Protein AF-A0A938R7E1-F1 (afdb_monomer_lite)

pLDDT: mean 83.85, std 13.95, range [33.28, 98.81]

Structure (mmCIF, N/CA/C/O backbone):
data_AF-A0A938R7E1-F1
#
_entry.id   AF-A0A938R7E1-F1
#
loop_
_atom_site.group_PDB
_atom_site.id
_atom_site.type_symbol
_atom_site.label_atom_id
_atom_site.label_alt_id
_atom_site.label_comp_id
_atom_site.label_asym_id
_atom_site.label_entity_id
_atom_site.label_seq_id
_atom_site.pdbx_PDB_ins_code
_atom_site.Cartn_x
_atom_site.Cartn_y
_atom_site.Cartn_z
_atom_site.occupancy
_atom_site.B_iso_or_equiv
_atom_site.auth_seq_id
_atom_site.auth_comp_id
_atom_site.auth_asym_id
_atom_site.auth_atom_id
_atom_site.pdbx_PDB_model_num
ATOM 1 N N . MET A 1 1 ? -32.729 14.318 37.204 1.00 47.94 1 MET A N 1
ATOM 2 C CA . MET A 1 1 ? -31.331 14.763 37.000 1.00 47.94 1 MET A CA 1
ATOM 3 C C . MET A 1 1 ? -31.092 14.848 35.505 1.00 47.94 1 MET A C 1
ATOM 5 O O . MET A 1 1 ? -31.537 13.947 34.807 1.00 47.94 1 MET A O 1
ATOM 9 N N . GLY A 1 2 ? -30.489 15.931 35.007 1.00 61.66 2 GLY A N 1
ATOM 10 C CA . GLY A 1 2 ? -30.106 16.019 33.591 1.00 61.66 2 GLY A CA 1
ATOM 11 C C . GLY A 1 2 ? -28.999 15.013 33.263 1.00 61.66 2 GLY A C 1
ATOM 12 O O . GLY A 1 2 ? -28.201 14.695 34.147 1.00 61.66 2 GLY A O 1
ATOM 13 N N . LYS A 1 3 ? -28.967 14.502 32.024 1.00 69.69 3 LYS A N 1
ATOM 14 C CA . LYS A 1 3 ? -27.824 13.721 31.522 1.00 69.69 3 LYS A CA 1
ATOM 15 C C . LYS A 1 3 ? -26.573 14.620 31.567 1.00 69.69 3 LYS A C 1
ATOM 17 O O . LYS A 1 3 ? -26.616 15.735 31.054 1.00 69.69 3 LYS A O 1
ATOM 22 N N . ARG A 1 4 ? -25.501 14.161 32.218 1.00 83.06 4 ARG A N 1
ATOM 23 C CA . ARG A 1 4 ? -24.153 14.764 32.216 1.00 83.06 4 ARG A CA 1
ATOM 24 C C . ARG A 1 4 ? -23.383 14.398 30.948 1.00 83.06 4 ARG A C 1
ATOM 26 O O . ARG A 1 4 ? -22.551 15.177 30.507 1.00 83.06 4 ARG A O 1
ATOM 33 N N . ILE A 1 5 ? -23.670 13.230 30.378 1.00 87.38 5 ILE A N 1
ATOM 34 C CA . ILE A 1 5 ? -23.062 12.728 29.149 1.00 87.38 5 ILE A CA 1
ATOM 35 C C . ILE A 1 5 ? -23.928 13.089 27.939 1.00 87.38 5 ILE A C 1
ATOM 37 O O . ILE A 1 5 ? -25.079 12.658 27.832 1.00 87.38 5 ILE A O 1
ATOM 41 N N . ASP A 1 6 ? -23.350 13.858 27.016 1.00 86.12 6 ASP A N 1
ATOM 42 C CA . ASP A 1 6 ? -23.973 14.252 25.750 1.00 86.12 6 ASP A CA 1
ATOM 43 C C . ASP A 1 6 ? -23.407 13.459 24.557 1.00 86.12 6 ASP A C 1
ATOM 45 O O . ASP A 1 6 ? -22.301 12.915 24.597 1.00 86.12 6 ASP A O 1
ATOM 49 N N . ARG A 1 7 ? -24.180 13.365 23.467 1.00 88.06 7 ARG A N 1
ATOM 50 C CA . ARG A 1 7 ? -23.785 12.637 22.245 1.00 88.06 7 ARG A CA 1
ATOM 51 C C . ARG A 1 7 ? -22.614 13.297 21.516 1.00 88.06 7 ARG A C 1
ATOM 53 O O . ARG A 1 7 ? -21.859 12.599 20.836 1.00 88.06 7 ARG A O 1
ATOM 60 N N . ASN A 1 8 ? -22.496 14.616 21.653 1.00 86.88 8 ASN A N 1
ATOM 61 C CA . ASN A 1 8 ? -21.530 15.457 20.955 1.00 86.88 8 ASN A CA 1
ATOM 62 C C . ASN A 1 8 ? -20.247 15.685 21.753 1.00 86.88 8 ASN A C 1
ATOM 64 O O . ASN A 1 8 ? -19.260 16.118 21.164 1.00 86.88 8 ASN A O 1
ATOM 68 N N . MET A 1 9 ? -20.242 15.369 23.054 1.00 87.44 9 MET A N 1
ATOM 69 C CA . MET A 1 9 ? -19.006 15.362 23.833 1.00 87.44 9 MET A CA 1
ATOM 70 C C . MET A 1 9 ? -18.009 14.404 23.194 1.00 87.44 9 MET A C 1
ATOM 72 O O . MET A 1 9 ? -18.351 13.287 22.789 1.00 87.44 9 MET A O 1
ATOM 76 N N . THR A 1 10 ? -16.767 14.847 23.100 1.00 83.38 10 THR A N 1
ATOM 77 C CA . THR A 1 10 ? -15.676 14.020 22.610 1.00 83.38 10 THR A CA 1
ATOM 78 C C . THR A 1 10 ? -15.255 13.011 23.667 1.00 83.38 10 THR A C 1
ATOM 80 O O . THR A 1 10 ? -15.390 13.237 24.871 1.00 83.38 10 THR A O 1
ATOM 83 N N . VAL A 1 11 ? -14.683 11.892 23.222 1.00 78.50 11 VAL A N 1
ATOM 84 C CA . VAL A 1 11 ? -14.112 10.894 24.140 1.00 78.50 11 VAL A CA 1
ATOM 85 C C . VAL A 1 11 ? -13.076 11.534 25.066 1.00 78.50 11 VAL A C 1
ATOM 87 O O . VAL A 1 11 ? -13.022 11.217 26.251 1.00 78.50 11 VAL A O 1
ATOM 90 N N . LYS A 1 12 ? -12.278 12.468 24.537 1.00 75.81 12 LYS A N 1
ATOM 91 C CA . LYS A 1 12 ? -11.317 13.230 25.333 1.00 75.81 12 LYS A CA 1
ATOM 92 C C . LYS A 1 12 ? -11.983 14.063 26.424 1.00 75.81 12 LYS A C 1
ATOM 94 O O . LYS A 1 12 ? -11.579 13.947 27.570 1.00 75.81 12 LYS A O 1
ATOM 99 N N . GLU A 1 13 ? -12.989 14.866 26.085 1.00 82.44 13 GLU A N 1
ATOM 100 C CA . GLU A 1 13 ? -13.684 15.716 27.063 1.00 82.44 13 GLU A CA 1
ATOM 101 C C . GLU A 1 13 ? -14.291 14.888 28.195 1.00 82.44 13 GLU A C 1
ATOM 103 O O . GLU A 1 13 ? -14.164 15.259 29.358 1.00 82.44 13 GLU A O 1
ATOM 108 N N . VAL A 1 14 ? -14.881 13.734 27.875 1.00 86.12 14 VAL A N 1
ATOM 109 C CA . VAL A 1 14 ? -15.448 12.834 28.888 1.00 86.12 14 VAL A CA 1
ATOM 110 C C . VAL A 1 14 ? -14.368 12.239 29.787 1.00 86.12 14 VAL A C 1
ATOM 112 O O . VAL A 1 14 ? -14.551 12.211 30.998 1.00 86.12 14 VAL A O 1
ATOM 115 N N . LEU A 1 15 ? -13.239 11.794 29.230 1.00 80.12 15 LEU A N 1
ATOM 116 C CA . LEU A 1 15 ? -12.133 11.236 30.016 1.00 80.12 15 LEU A CA 1
ATOM 117 C C . LEU A 1 15 ? -11.410 12.295 30.861 1.00 80.12 15 LEU A C 1
ATOM 119 O O . LEU A 1 15 ? -10.998 11.996 31.979 1.00 80.12 15 LEU A O 1
ATOM 123 N N . ASP A 1 16 ? -11.268 13.516 30.342 1.00 78.75 16 ASP A N 1
ATOM 124 C CA . ASP A 1 16 ? -10.644 14.639 31.048 1.00 78.75 16 ASP A CA 1
ATOM 125 C C . ASP A 1 16 ? -11.547 15.135 32.193 1.00 78.75 16 ASP A C 1
ATOM 127 O O . ASP A 1 16 ? -11.058 15.463 33.274 1.00 78.75 16 ASP A O 1
ATOM 131 N N . GLN A 1 17 ? -12.867 15.171 31.976 1.00 85.31 17 GLN A N 1
ATOM 132 C CA . GLN A 1 17 ? -13.843 15.639 32.963 1.00 85.31 17 GLN A CA 1
ATOM 133 C C . GLN A 1 17 ? -14.237 14.562 33.985 1.00 85.31 17 GLN A C 1
ATOM 135 O O . GLN A 1 17 ? -14.501 14.889 35.143 1.00 85.31 17 GLN A O 1
ATOM 140 N N . TYR A 1 18 ? -14.266 13.294 33.567 1.00 85.88 18 TYR A N 1
ATOM 141 C CA . TYR A 1 18 ? -14.692 12.145 34.369 1.00 85.88 18 TYR A CA 1
ATOM 142 C C . TYR A 1 18 ? -13.719 10.962 34.209 1.00 85.88 18 TYR A C 1
ATOM 144 O O . TYR A 1 18 ? -14.046 9.975 33.538 1.00 85.88 18 TYR A O 1
ATOM 152 N N . PRO A 1 19 ? -12.515 11.009 34.808 1.00 80.38 19 PRO A N 1
ATOM 153 C CA . PRO A 1 19 ? -11.492 9.977 34.617 1.00 80.38 19 PRO A CA 1
ATOM 154 C C . PRO A 1 19 ? -11.943 8.561 35.014 1.00 80.38 19 PRO A C 1
ATOM 156 O O . PRO A 1 19 ? -11.488 7.573 34.439 1.00 80.38 19 PRO A O 1
ATOM 159 N N . GLU A 1 20 ? -12.885 8.438 35.951 1.00 80.94 20 GLU A N 1
ATOM 160 C CA . GLU A 1 20 ? -13.499 7.175 36.373 1.00 80.94 20 GLU A CA 1
ATOM 161 C C . GLU A 1 20 ? -14.257 6.447 35.252 1.00 80.94 20 GLU A C 1
ATOM 163 O O . GLU A 1 20 ? -14.471 5.235 35.333 1.00 80.94 20 GLU A O 1
ATOM 168 N N . THR A 1 21 ? -14.639 7.153 34.185 1.00 85.12 21 THR A N 1
ATOM 169 C CA . THR A 1 21 ? -15.304 6.564 33.016 1.00 85.12 21 THR A CA 1
ATOM 170 C C . THR A 1 21 ? -14.373 5.705 32.169 1.00 85.12 21 THR A C 1
ATOM 172 O O . THR A 1 21 ? -14.838 4.877 31.385 1.00 85.12 21 THR A O 1
ATOM 175 N N . ALA A 1 22 ? -13.058 5.831 32.349 1.00 78.25 22 ALA A N 1
ATOM 176 C CA . ALA A 1 22 ? -12.071 5.119 31.553 1.00 78.25 22 ALA A CA 1
ATOM 177 C C . ALA A 1 22 ? -12.206 3.581 31.652 1.00 78.25 22 ALA A C 1
ATOM 179 O O . ALA A 1 22 ? -11.941 2.883 30.673 1.00 78.25 22 ALA A O 1
ATOM 180 N N . LYS A 1 23 ? -12.741 3.051 32.765 1.00 77.12 23 LYS A N 1
ATOM 181 C CA . LYS A 1 23 ? -13.098 1.624 32.923 1.00 77.12 23 LYS A CA 1
ATOM 182 C C . LYS A 1 23 ? -14.189 1.163 31.948 1.00 77.12 23 LYS A C 1
ATOM 184 O O . LYS A 1 23 ? -14.164 0.033 31.467 1.00 77.12 23 LYS A O 1
ATOM 189 N N . VAL A 1 24 ? -15.136 2.046 31.626 1.00 84.56 24 VAL A N 1
ATOM 190 C CA . VAL A 1 24 ? -16.209 1.778 30.659 1.00 84.56 24 VAL A CA 1
ATOM 191 C C . VAL A 1 24 ? -15.615 1.760 29.256 1.00 84.56 24 VAL A C 1
ATOM 193 O O . VAL A 1 24 ? -15.829 0.809 28.514 1.00 84.56 24 VAL A O 1
ATOM 196 N N . PHE A 1 25 ? -14.766 2.733 28.912 1.00 79.31 25 PHE A N 1
ATOM 197 C CA . PHE A 1 25 ? -14.024 2.689 27.648 1.00 79.31 25 PHE A CA 1
ATOM 198 C C . PHE A 1 25 ? -13.174 1.414 27.529 1.00 79.31 25 PHE A C 1
ATOM 200 O O . PHE A 1 25 ? -13.148 0.798 26.468 1.00 79.31 25 PHE A O 1
ATOM 207 N N . GLN A 1 26 ? -12.541 0.955 28.611 1.00 73.69 26 GLN A N 1
ATOM 208 C CA . GLN A 1 26 ? -11.797 -0.306 28.621 1.00 73.69 26 GLN A CA 1
ATOM 209 C C . GLN A 1 26 ? -12.690 -1.519 28.356 1.00 73.69 26 GLN A C 1
ATOM 211 O O . GLN A 1 26 ? -12.332 -2.367 27.544 1.00 73.69 26 GLN A O 1
ATOM 216 N N . LYS A 1 27 ? -13.859 -1.588 29.007 1.00 77.38 27 LYS A N 1
ATOM 217 C CA . LYS A 1 27 ? -14.829 -2.682 28.850 1.00 77.38 27 LYS A CA 1
ATOM 218 C C . LYS A 1 27 ? -15.226 -2.898 27.389 1.00 77.38 27 LYS A C 1
ATOM 220 O O . LYS A 1 27 ? -15.380 -4.037 26.964 1.00 77.38 27 LYS A O 1
ATOM 225 N N . TYR A 1 28 ? -15.371 -1.816 26.630 1.00 71.94 28 TYR A N 1
ATOM 226 C CA . TYR A 1 28 ? -15.716 -1.872 25.209 1.00 71.94 28 TYR A CA 1
ATOM 227 C C . TYR A 1 28 ? -14.484 -1.942 24.281 1.00 71.94 28 TYR A C 1
ATOM 229 O O . TYR A 1 28 ? -14.632 -1.828 23.069 1.00 71.94 28 TYR A O 1
ATOM 237 N N . ASN A 1 29 ? -13.266 -2.118 24.818 1.00 63.28 29 ASN A N 1
ATOM 238 C CA . ASN A 1 29 ? -11.995 -2.035 24.077 1.00 63.28 29 ASN A CA 1
ATOM 239 C C . ASN A 1 29 ? -11.823 -0.713 23.301 1.00 63.28 29 ASN A C 1
ATOM 241 O O . ASN A 1 29 ? -11.171 -0.645 22.261 1.00 63.28 29 ASN A O 1
ATOM 245 N N . LEU A 1 30 ? -12.411 0.353 23.838 1.00 66.94 30 LEU A N 1
ATOM 246 C CA . LEU A 1 30 ? -12.485 1.691 23.266 1.00 66.94 30 LEU A CA 1
ATOM 247 C C . LEU A 1 30 ? -11.450 2.664 23.847 1.00 66.9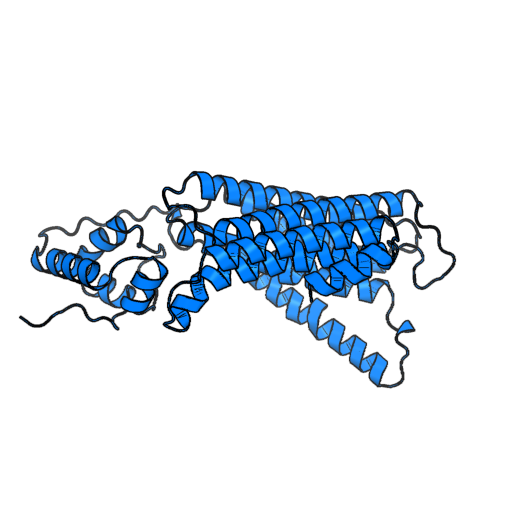4 30 LEU A C 1
ATOM 249 O O . LEU A 1 30 ? -11.436 3.843 23.494 1.00 66.94 30 LEU A O 1
ATOM 253 N N . LEU A 1 31 ? -10.567 2.212 24.738 1.00 59.38 31 LEU A N 1
ATOM 254 C CA . LEU A 1 31 ? -9.431 3.029 25.156 1.00 59.38 31 LEU A CA 1
ATOM 255 C C . LEU A 1 31 ? -8.453 3.154 23.983 1.00 59.38 31 LEU A C 1
ATOM 257 O O . LEU A 1 31 ? -7.584 2.308 23.773 1.00 59.38 31 LEU A O 1
ATOM 261 N N . ILE A 1 32 ? -8.590 4.235 23.210 1.00 52.06 32 ILE A N 1
ATOM 262 C CA . ILE A 1 32 ? -7.542 4.636 22.278 1.00 52.06 32 ILE A CA 1
ATOM 263 C C . ILE A 1 32 ? -6.377 5.099 23.114 1.00 52.06 32 ILE A C 1
ATOM 265 O O . ILE A 1 32 ? -6.456 6.075 23.860 1.00 52.06 32 ILE A O 1
ATOM 269 N N . VAL A 1 33 ? -5.273 4.396 22.949 1.00 42.31 33 VAL A N 1
ATOM 270 C CA . VAL A 1 33 ? -4.112 4.719 23.727 1.00 42.31 33 VAL A CA 1
ATOM 271 C C . VAL A 1 33 ? -3.236 5.756 23.046 1.00 42.31 33 VAL A C 1
ATOM 273 O O . VAL A 1 33 ? -2.801 5.642 21.898 1.00 42.31 33 VAL A O 1
ATOM 276 N N . GLY A 1 34 ? -2.985 6.788 23.832 1.00 38.62 34 GLY A N 1
ATOM 277 C CA . GLY A 1 34 ? -2.094 7.909 23.639 1.00 38.62 34 GLY A CA 1
ATOM 278 C C . GLY A 1 34 ? -2.122 8.660 24.964 1.00 38.62 34 GLY A C 1
ATOM 279 O O . GLY A 1 34 ? -3.165 8.702 25.612 1.00 38.62 34 GLY A O 1
ATOM 280 N N . LYS A 1 35 ? -0.977 9.175 25.423 1.00 33.28 35 LYS A N 1
ATOM 281 C CA . LYS A 1 35 ? -0.894 9.965 26.661 1.00 33.28 35 LYS A CA 1
ATOM 282 C C . LYS A 1 35 ? -2.076 10.942 26.731 1.00 33.28 35 LYS A C 1
ATOM 284 O O . LYS A 1 35 ? -2.175 11.824 25.882 1.00 33.28 35 LYS A O 1
ATOM 289 N N . SER A 1 36 ? -2.950 10.751 27.721 1.00 35.53 36 SER A N 1
ATOM 290 C CA . SER A 1 36 ? -3.920 11.750 28.190 1.00 35.53 36 SER A CA 1
ATOM 291 C C . SER A 1 36 ? -4.848 12.375 27.133 1.00 35.53 36 SER A C 1
ATOM 293 O O . SER A 1 36 ? -5.241 13.524 27.281 1.00 35.53 36 SER A O 1
ATOM 295 N N . CYS A 1 37 ? -5.179 11.683 26.040 1.00 44.97 37 CYS A N 1
ATOM 296 C CA . CYS A 1 37 ? -6.100 12.212 25.030 1.00 44.97 37 CYS A CA 1
ATOM 297 C C . CYS A 1 37 ? -6.905 11.065 24.418 1.00 44.97 37 CYS A C 1
ATOM 299 O O . CYS A 1 37 ? -6.397 10.351 23.552 1.00 44.97 37 CYS A O 1
ATOM 301 N N . GLY A 1 38 ? -8.170 10.918 24.814 1.00 50.66 38 GLY A N 1
ATOM 302 C CA . GLY A 1 38 ? -9.141 10.241 23.953 1.00 50.66 38 GLY A CA 1
ATOM 303 C C . GLY A 1 38 ? -9.178 10.888 22.555 1.00 50.66 38 GLY A C 1
ATOM 304 O O . GLY A 1 38 ? -8.670 12.002 22.378 1.00 50.66 38 GLY A O 1
ATOM 305 N N . PRO A 1 39 ? -9.741 10.231 21.529 1.00 61.81 39 PRO A N 1
ATOM 306 C CA . PRO A 1 39 ? -9.961 10.889 20.247 1.00 61.81 39 PRO A CA 1
ATOM 307 C C . PRO A 1 39 ? -10.818 12.151 20.439 1.00 61.81 39 PRO A C 1
ATOM 309 O O . PRO A 1 39 ? -11.731 12.182 21.265 1.00 61.81 39 PRO A O 1
ATOM 312 N N . HIS A 1 40 ? -10.555 13.183 19.635 1.00 63.81 40 HIS A N 1
ATOM 313 C CA . HIS A 1 40 ? -11.395 14.389 19.531 1.00 63.81 40 HIS A CA 1
ATOM 314 C C . HIS A 1 40 ? -12.705 14.124 18.760 1.00 63.81 40 HIS A C 1
ATOM 316 O O . HIS A 1 40 ? -13.301 15.026 18.181 1.00 63.81 40 HIS A O 1
ATOM 322 N N . GLU A 1 41 ? -13.132 12.866 18.709 1.00 70.69 41 GLU A N 1
ATOM 323 C CA . GLU A 1 41 ? -14.317 12.420 17.991 1.00 70.69 41 GLU A CA 1
ATOM 324 C C . GLU A 1 41 ? -15.527 12.447 18.934 1.00 70.69 41 GLU A C 1
ATOM 326 O O . GLU A 1 41 ? -15.397 11.994 20.079 1.00 70.69 41 GLU A O 1
ATOM 331 N N . PRO A 1 42 ? -16.699 12.931 18.477 1.00 84.12 42 PRO A N 1
ATOM 332 C CA . PRO A 1 42 ? -17.940 12.857 19.243 1.00 84.12 42 PRO A CA 1
ATOM 333 C C . PRO A 1 42 ? -18.274 11.420 19.654 1.00 84.12 42 PRO A C 1
ATOM 335 O O . PRO A 1 42 ? -18.145 10.491 18.852 1.00 84.12 42 PRO A O 1
ATOM 338 N N . MET A 1 43 ? -18.776 11.225 20.874 1.00 84.75 43 MET A N 1
ATOM 339 C CA . MET A 1 43 ? -19.102 9.897 21.399 1.00 84.75 43 MET A CA 1
ATOM 340 C C . MET A 1 43 ? -20.069 9.104 20.510 1.00 84.75 43 MET A C 1
ATOM 342 O O . MET A 1 43 ? -19.919 7.889 20.372 1.00 84.75 43 MET A O 1
ATOM 346 N N . ALA A 1 44 ? -21.066 9.756 19.905 1.00 81.38 44 ALA A N 1
ATOM 347 C CA . ALA A 1 44 ? -22.000 9.076 19.006 1.00 81.38 44 ALA A CA 1
ATOM 348 C C . ALA A 1 44 ? -21.319 8.542 17.739 1.00 81.38 44 ALA A C 1
ATOM 350 O O . ALA A 1 44 ? -21.604 7.424 17.312 1.00 81.38 44 ALA A O 1
ATOM 351 N N . PHE A 1 45 ? -20.387 9.307 17.167 1.00 75.62 45 PHE A N 1
ATOM 352 C CA . PHE A 1 45 ? -19.590 8.850 16.030 1.00 75.62 45 PHE A CA 1
ATOM 353 C C . PHE A 1 45 ? -18.711 7.665 16.433 1.00 75.62 45 PHE A C 1
ATOM 355 O O . PHE A 1 45 ? -18.695 6.631 15.765 1.00 75.62 45 PHE A O 1
ATOM 362 N N . PHE A 1 46 ? -18.032 7.809 17.567 1.00 76.50 46 PHE A N 1
ATOM 363 C CA . PHE A 1 46 ? -17.094 6.830 18.083 1.00 76.50 46 PHE A CA 1
ATOM 364 C C . PHE A 1 46 ? -17.773 5.483 18.389 1.00 76.50 46 PHE A C 1
ATOM 366 O O . PHE A 1 46 ? -17.388 4.446 17.853 1.00 76.50 46 PHE A O 1
ATOM 373 N N . THR A 1 47 ? -18.865 5.489 19.155 1.00 81.19 47 THR A N 1
ATOM 374 C CA . THR A 1 47 ? -19.651 4.274 19.446 1.00 81.19 47 THR A CA 1
ATOM 375 C C . THR A 1 47 ? -20.180 3.607 18.172 1.00 81.19 47 THR A C 1
ATOM 377 O O . THR A 1 47 ? -19.995 2.401 17.995 1.00 81.19 47 THR A O 1
ATOM 380 N N . LYS A 1 48 ? -20.713 4.380 17.212 1.00 77.56 48 LYS A N 1
ATOM 381 C CA . LYS A 1 48 ? -21.180 3.854 15.918 1.00 77.56 48 LYS A CA 1
ATOM 382 C C . LYS A 1 48 ? -20.055 3.210 15.100 1.00 77.56 48 LYS A C 1
ATOM 384 O O . LYS A 1 48 ? -20.246 2.130 14.541 1.00 77.56 48 LYS A O 1
ATOM 389 N N . ALA A 1 49 ? -18.879 3.838 15.019 1.00 70.12 49 ALA A N 1
ATOM 390 C CA . ALA A 1 49 ? -17.722 3.299 14.295 1.00 70.12 49 ALA A CA 1
ATOM 391 C C . ALA A 1 49 ? -17.267 1.938 14.856 1.00 70.12 49 ALA A C 1
ATOM 393 O O . ALA A 1 49 ? -16.878 1.032 14.103 1.00 70.12 49 ALA A O 1
ATOM 394 N N . HIS A 1 50 ? -17.398 1.768 16.169 1.00 74.25 50 HIS A N 1
ATOM 395 C CA . HIS A 1 50 ? -17.050 0.548 16.886 1.00 74.25 50 HIS A CA 1
ATOM 396 C C . HIS A 1 50 ? -18.210 -0.451 17.046 1.00 74.25 50 HIS A C 1
ATOM 398 O O . HIS A 1 50 ? -18.001 -1.527 17.591 1.00 74.25 50 HIS A O 1
ATOM 404 N N . GLY A 1 51 ? -19.403 -0.161 16.511 1.00 74.19 51 GLY A N 1
ATOM 405 C CA . GLY A 1 51 ? -20.558 -1.065 16.599 1.00 74.19 51 GLY A CA 1
ATOM 406 C C . GLY A 1 51 ? -21.132 -1.198 18.013 1.00 74.19 51 GLY A C 1
ATOM 407 O O . GLY A 1 51 ? -21.709 -2.228 18.344 1.00 74.19 51 GLY A O 1
ATOM 408 N N . VAL A 1 52 ? -20.952 -0.171 18.842 1.00 81.50 52 VAL A N 1
ATOM 409 C CA . VAL A 1 52 ? -21.460 -0.093 20.213 1.00 81.50 52 VAL A CA 1
ATOM 410 C C . VAL A 1 52 ? -22.737 0.746 20.232 1.00 81.50 52 VAL A C 1
ATOM 412 O O . VAL A 1 52 ? -22.776 1.833 19.655 1.00 81.50 52 VAL A O 1
ATOM 415 N N . GLU A 1 53 ? -23.779 0.264 20.914 1.00 86.75 53 GLU A N 1
ATOM 416 C CA . GLU A 1 53 ? -25.028 1.012 21.091 1.00 86.75 53 GLU A CA 1
ATOM 417 C C . GLU A 1 53 ? -24.827 2.209 22.028 1.00 86.75 53 GLU A C 1
ATOM 419 O O . GLU A 1 53 ? -24.504 2.059 23.210 1.00 86.75 53 GLU A O 1
ATOM 424 N N . TYR A 1 54 ? -25.031 3.416 21.492 1.00 87.31 54 TYR A N 1
ATOM 425 C CA . TYR A 1 54 ? -24.713 4.665 22.185 1.00 87.31 54 TYR A CA 1
ATOM 426 C C . TYR A 1 54 ? -25.478 4.824 23.506 1.00 87.31 54 TYR A C 1
ATOM 428 O O . TYR A 1 54 ? -24.888 5.229 24.503 1.00 87.31 54 TYR A O 1
ATOM 436 N N . GLU A 1 55 ? -26.781 4.527 23.532 1.00 89.19 55 GLU A N 1
ATOM 437 C CA . GLU A 1 55 ? -27.597 4.765 24.733 1.00 89.19 55 GLU A CA 1
ATOM 438 C C . GLU A 1 55 ? -27.191 3.848 25.889 1.00 89.19 55 GLU A C 1
ATOM 440 O O . GLU A 1 55 ? -27.104 4.303 27.029 1.00 89.19 55 GLU A O 1
ATOM 445 N N . GLN A 1 56 ? -26.871 2.585 25.597 1.00 89.38 56 GLN A N 1
ATOM 446 C CA . GLN A 1 56 ? -26.336 1.661 26.595 1.00 89.38 56 GLN A CA 1
ATOM 447 C C . GLN A 1 56 ? -24.976 2.150 27.107 1.00 89.38 56 GLN A C 1
ATOM 449 O O . GLN A 1 56 ? -24.744 2.208 28.314 1.00 89.38 56 GLN A O 1
ATOM 454 N N . PHE A 1 57 ? -24.094 2.558 26.195 1.00 89.31 57 PHE A N 1
ATOM 455 C CA . PHE A 1 57 ? -22.775 3.074 26.542 1.00 89.31 57 PHE A CA 1
ATOM 456 C C . PHE A 1 57 ? -22.855 4.327 27.431 1.00 89.31 57 PHE A C 1
ATOM 458 O O . PHE A 1 57 ? -22.198 4.399 28.467 1.00 89.31 57 PHE A O 1
ATOM 465 N N . ALA A 1 58 ? -23.714 5.288 27.079 1.00 91.00 58 ALA A N 1
ATOM 466 C CA . ALA A 1 58 ? -23.921 6.512 27.848 1.00 91.00 58 ALA A CA 1
ATOM 467 C C . ALA A 1 58 ? -24.476 6.237 29.257 1.00 91.00 58 ALA A C 1
ATOM 469 O O . ALA A 1 58 ? -24.063 6.891 30.213 1.00 91.00 58 ALA A O 1
ATOM 470 N N . GLN A 1 59 ? -25.367 5.252 29.412 1.00 90.69 59 GLN A N 1
ATOM 471 C CA . GLN A 1 59 ? -25.874 4.844 30.727 1.00 90.69 59 GLN A CA 1
ATOM 472 C C . GLN A 1 59 ? -24.774 4.260 31.619 1.00 90.69 59 GLN A C 1
ATOM 474 O O . GLN A 1 59 ? -24.717 4.574 32.807 1.00 90.69 59 GLN A O 1
ATOM 479 N N . GLU A 1 60 ? -23.878 3.447 31.059 1.00 90.69 60 GLU A N 1
ATOM 480 C CA . GLU A 1 60 ? -22.749 2.894 31.812 1.00 90.69 60 GLU A CA 1
ATOM 481 C C . GLU A 1 60 ? -21.745 3.975 32.235 1.00 90.69 60 GLU A C 1
ATOM 483 O O . GLU A 1 60 ? -21.229 3.930 33.353 1.00 90.69 60 GLU A O 1
ATOM 488 N N . LEU A 1 61 ? -21.508 4.981 31.384 1.00 90.06 61 LEU A N 1
ATOM 489 C CA . LEU A 1 61 ? -20.702 6.152 31.741 1.00 90.06 61 LEU A CA 1
ATOM 490 C C . LEU A 1 61 ? -21.336 6.936 32.898 1.00 90.06 61 LEU A C 1
ATOM 492 O O . LEU A 1 61 ? -20.662 7.255 33.873 1.00 90.06 61 LEU A O 1
ATOM 496 N N . GLU A 1 62 ? -22.641 7.200 32.836 1.00 91.56 62 GLU A N 1
ATOM 497 C CA . GLU A 1 62 ? -23.372 7.885 33.910 1.00 91.56 62 GLU A CA 1
ATOM 498 C C . GLU A 1 62 ? -23.358 7.109 35.228 1.00 91.56 62 GLU A C 1
ATOM 500 O O . GLU A 1 62 ? -23.256 7.711 36.303 1.00 91.56 62 GLU A O 1
ATOM 505 N N . ALA A 1 63 ? -23.445 5.779 35.162 1.00 89.69 63 ALA A N 1
ATOM 506 C CA . ALA A 1 63 ? -23.321 4.917 36.329 1.00 89.69 63 ALA A CA 1
ATOM 507 C C . ALA A 1 63 ? -21.924 5.047 36.951 1.00 89.69 63 ALA A C 1
ATOM 509 O O . ALA A 1 63 ? -21.819 5.304 38.150 1.00 89.69 63 ALA A O 1
ATOM 510 N N . ALA A 1 64 ? -20.866 4.994 36.134 1.00 87.44 64 ALA A N 1
ATOM 511 C CA . ALA A 1 64 ? -19.490 5.175 36.593 1.00 87.44 64 ALA A CA 1
ATOM 512 C C . ALA A 1 64 ? -19.266 6.535 37.282 1.00 87.44 64 ALA A C 1
ATOM 514 O O . ALA A 1 64 ? -18.647 6.578 38.343 1.00 87.44 64 ALA A O 1
ATOM 515 N N . ILE A 1 65 ? -19.826 7.621 36.734 1.00 89.31 65 ILE A N 1
ATOM 516 C CA . ILE A 1 65 ? -19.754 8.967 37.335 1.00 89.31 65 ILE A CA 1
ATOM 517 C C . ILE A 1 65 ? -20.545 9.029 38.652 1.00 89.31 65 ILE A C 1
ATOM 519 O O . ILE A 1 65 ? -20.171 9.717 39.604 1.00 89.31 65 ILE A O 1
ATOM 523 N N . SER A 1 66 ? -21.680 8.330 38.726 1.00 88.12 66 SER A N 1
ATOM 524 C CA . SER A 1 66 ? -22.546 8.329 39.913 1.00 88.12 66 SER A CA 1
ATOM 525 C C . SER A 1 66 ? -21.958 7.543 41.080 1.00 88.12 66 SER A C 1
ATOM 527 O O . SER A 1 66 ? -22.173 7.929 42.227 1.00 88.12 66 SER A O 1
ATOM 529 N N . GLU A 1 67 ? -21.198 6.484 40.796 1.00 84.06 67 GLU A N 1
ATOM 530 C CA . GLU A 1 67 ? -20.528 5.659 41.806 1.00 84.06 67 GLU A CA 1
ATOM 531 C C . GLU A 1 67 ? -19.476 6.430 42.617 1.00 84.06 67 GLU A C 1
ATOM 533 O O . GLU A 1 67 ? -19.159 5.998 43.724 1.00 84.06 67 GLU A O 1
ATOM 538 N N . LYS A 1 68 ? -18.959 7.564 42.104 1.00 71.06 68 LYS A N 1
ATOM 539 C CA . LYS A 1 68 ? -17.947 8.423 42.758 1.00 71.06 68 LYS A CA 1
ATOM 540 C C . LYS A 1 68 ? -16.879 7.607 43.507 1.00 71.06 68 LYS A C 1
ATOM 542 O O . LYS A 1 68 ? -16.775 7.712 44.734 1.00 71.06 68 LYS A O 1
ATOM 547 N N . PRO A 1 69 ? -16.099 6.765 42.807 1.00 69.25 69 PRO A N 1
ATOM 548 C CA . PRO A 1 69 ? -15.136 5.898 43.468 1.00 69.25 69 PRO A CA 1
ATOM 549 C C . PRO A 1 69 ? -14.148 6.735 44.293 1.00 69.25 69 PRO A C 1
ATOM 551 O O . PRO A 1 69 ? -13.490 7.632 43.773 1.00 69.25 69 PRO A O 1
ATOM 554 N N . GLY A 1 70 ? -14.034 6.437 45.594 1.00 62.62 70 GLY A N 1
ATOM 555 C CA . GLY A 1 70 ? -13.163 7.175 46.525 1.00 62.62 70 GLY A CA 1
ATOM 556 C C . GLY A 1 70 ? -11.668 7.087 46.190 1.00 62.62 70 GLY A C 1
ATOM 557 O O . GLY A 1 70 ? -10.867 7.863 46.707 1.00 62.62 70 GLY A O 1
ATOM 558 N N . LYS A 1 71 ? -11.292 6.162 45.301 1.00 66.75 71 LYS A N 1
ATOM 559 C CA . LYS A 1 71 ? -9.972 6.061 44.690 1.00 66.75 71 LYS A CA 1
ATOM 560 C C . LYS A 1 71 ? -10.173 5.727 43.214 1.00 66.75 71 LYS A C 1
ATOM 562 O O . LYS A 1 71 ? -10.677 4.655 42.891 1.00 66.75 71 LYS A O 1
ATOM 567 N N . ILE A 1 72 ? -9.811 6.651 42.329 1.00 63.50 72 ILE A N 1
ATOM 568 C CA . ILE A 1 72 ? -9.726 6.359 40.898 1.00 63.50 72 ILE A CA 1
ATOM 569 C C . ILE A 1 72 ? -8.500 5.461 40.750 1.00 63.50 72 ILE A C 1
ATOM 571 O O . ILE A 1 72 ? -7.375 5.918 40.957 1.00 63.50 72 ILE A O 1
ATOM 575 N N . GLU A 1 73 ? -8.708 4.171 40.489 1.00 60.03 73 GLU A N 1
ATOM 576 C CA . GLU A 1 73 ? -7.605 3.299 40.099 1.00 60.03 73 GLU A CA 1
ATOM 577 C C . GLU A 1 73 ? -6.972 3.914 38.854 1.00 60.03 73 GLU A C 1
ATOM 579 O O . GLU A 1 73 ? -7.625 4.066 37.820 1.00 60.03 73 GLU A O 1
ATOM 584 N N . ALA A 1 74 ? -5.719 4.355 38.983 1.00 57.91 74 ALA A N 1
ATOM 585 C CA . ALA A 1 74 ? -4.961 4.810 37.838 1.00 57.91 74 ALA A CA 1
ATOM 586 C C . ALA A 1 74 ? -4.906 3.628 36.876 1.00 57.91 74 ALA A C 1
ATOM 588 O O . ALA A 1 74 ? -4.296 2.606 37.190 1.00 57.91 74 ALA A O 1
ATOM 589 N N . ILE A 1 75 ? -5.584 3.747 35.738 1.00 59.75 75 ILE A N 1
ATOM 590 C CA . ILE A 1 75 ? -5.458 2.754 34.684 1.00 59.75 75 ILE A CA 1
ATOM 591 C C . ILE A 1 75 ? -3.989 2.781 34.289 1.00 59.75 75 ILE A C 1
ATOM 593 O O . ILE A 1 75 ? -3.517 3.766 33.714 1.00 59.75 75 ILE A O 1
ATOM 597 N N . GLU A 1 76 ? -3.254 1.728 34.649 1.00 54.47 76 GLU A N 1
ATOM 598 C CA . GLU A 1 76 ? -1.918 1.498 34.125 1.00 54.47 76 GLU A CA 1
ATOM 599 C C . GLU A 1 76 ? -2.064 1.309 32.621 1.00 54.47 76 GLU A C 1
ATOM 601 O O . GLU A 1 76 ? -2.381 0.238 32.105 1.00 54.47 76 GLU A O 1
ATOM 606 N N . ILE A 1 77 ? -1.891 2.411 31.900 1.00 55.00 77 ILE A N 1
ATOM 607 C CA . ILE A 1 77 ? -1.791 2.388 30.458 1.00 55.00 77 ILE A CA 1
ATOM 608 C C . ILE A 1 77 ? -0.499 1.640 30.157 1.00 55.00 77 ILE A C 1
ATOM 610 O O . ILE A 1 77 ? 0.580 2.154 30.456 1.00 55.00 77 ILE A O 1
ATOM 614 N N . ASP A 1 78 ? -0.607 0.448 29.561 1.00 51.50 78 ASP A N 1
ATOM 615 C CA . ASP A 1 78 ? 0.557 -0.281 29.056 1.00 51.50 78 ASP A CA 1
ATOM 616 C C . ASP A 1 78 ? 1.439 0.715 28.274 1.00 51.50 78 ASP A C 1
ATOM 618 O O . ASP A 1 78 ? 0.969 1.328 27.309 1.00 51.50 78 ASP A O 1
ATOM 622 N N . PRO A 1 79 ? 2.707 0.926 28.664 1.00 52.72 79 PRO A N 1
ATOM 623 C CA . PRO A 1 79 ? 3.605 1.838 27.966 1.00 52.72 79 PRO A CA 1
ATOM 624 C C . PRO A 1 79 ? 3.727 1.523 26.472 1.00 52.72 79 PRO A C 1
ATOM 626 O O . PRO A 1 79 ? 3.997 2.415 25.668 1.00 52.72 79 PRO A O 1
ATOM 629 N N . SER A 1 80 ? 3.494 0.265 26.078 1.00 50.59 80 SER A N 1
ATOM 630 C CA . SER A 1 80 ? 3.423 -0.144 24.680 1.00 50.59 80 SER A CA 1
ATOM 631 C C . SER A 1 80 ? 2.272 0.546 23.946 1.00 50.59 80 SER A C 1
ATOM 633 O O . SER A 1 80 ? 2.396 0.862 22.763 1.00 50.59 80 SER A O 1
ATOM 635 N N . LEU A 1 81 ? 1.168 0.812 24.622 1.00 49.31 81 LEU A N 1
ATOM 636 C CA . LEU A 1 81 ? -0.004 1.436 24.059 1.00 49.31 81 LEU A CA 1
ATOM 637 C C . LEU A 1 81 ? 0.171 2.973 23.913 1.00 49.31 81 LEU A C 1
ATOM 639 O O . LEU A 1 81 ? -0.501 3.587 23.086 1.00 49.31 81 LEU A O 1
ATOM 643 N N . ILE A 1 82 ? 1.109 3.615 24.632 1.00 48.00 82 ILE A N 1
ATOM 644 C CA . ILE A 1 82 ? 1.388 5.060 24.516 1.00 48.00 82 ILE A CA 1
ATOM 645 C C . ILE A 1 82 ? 1.825 5.414 23.088 1.00 48.00 82 ILE A C 1
ATOM 647 O O . ILE A 1 82 ? 2.963 5.168 22.696 1.00 48.00 82 ILE A O 1
ATOM 651 N N . GLY A 1 83 ? 0.907 6.043 22.343 1.00 55.06 83 GLY A N 1
ATOM 652 C CA . GLY A 1 83 ? 1.152 6.757 21.092 1.00 55.06 83 GLY A CA 1
ATOM 653 C C . GLY A 1 83 ? 2.019 5.972 20.119 1.00 55.06 83 GLY A C 1
ATOM 654 O O . GLY A 1 83 ? 3.186 6.307 19.939 1.00 55.06 83 GLY A O 1
ATOM 655 N N . ASP A 1 84 ? 1.467 4.937 19.486 1.00 61.25 84 ASP A N 1
ATOM 656 C CA . ASP A 1 84 ? 2.193 4.222 18.437 1.00 61.25 84 ASP A CA 1
ATOM 657 C C . ASP A 1 84 ? 2.545 5.192 17.298 1.00 61.25 84 ASP A C 1
ATOM 659 O O . ASP A 1 84 ? 1.691 5.549 16.493 1.00 61.25 84 ASP A O 1
ATOM 663 N N . THR A 1 85 ? 3.792 5.665 17.260 1.00 76.25 85 THR A N 1
ATOM 664 C CA . THR A 1 85 ? 4.297 6.621 16.265 1.00 76.25 85 THR A CA 1
ATOM 665 C C . THR A 1 85 ? 4.961 5.929 15.081 1.00 76.25 85 THR A C 1
ATOM 667 O O . THR A 1 85 ? 5.448 6.609 14.175 1.00 76.25 85 THR A O 1
ATOM 670 N N . ILE A 1 86 ? 4.981 4.587 15.033 1.00 84.81 86 ILE A N 1
ATOM 671 C CA . ILE A 1 86 ? 5.703 3.859 13.984 1.00 84.81 86 ILE A CA 1
ATOM 672 C C . ILE A 1 86 ? 5.206 4.231 12.590 1.00 84.81 86 ILE A C 1
ATOM 674 O O . ILE A 1 86 ? 6.017 4.358 11.676 1.00 84.81 86 ILE A O 1
ATOM 678 N N . TYR A 1 87 ? 3.902 4.464 12.441 1.00 87.50 87 TYR A N 1
ATOM 679 C CA . TYR A 1 87 ? 3.277 4.852 11.183 1.00 87.50 87 TYR A CA 1
ATOM 680 C C . TYR A 1 87 ? 3.754 6.214 10.675 1.00 87.50 87 TYR A C 1
ATOM 682 O O . TYR A 1 87 ? 3.763 6.446 9.469 1.00 87.50 87 TYR A O 1
ATOM 690 N N . GLN A 1 88 ? 4.169 7.120 11.569 1.00 91.12 88 GLN A N 1
ATOM 691 C CA . GLN A 1 88 ? 4.456 8.503 11.201 1.00 91.12 88 GLN A CA 1
ATOM 692 C C . GLN A 1 88 ? 5.603 8.588 10.206 1.00 91.12 88 GLN A C 1
ATOM 694 O O . GLN A 1 88 ? 5.517 9.362 9.263 1.00 91.12 88 GLN A O 1
ATOM 699 N N . LYS A 1 89 ? 6.664 7.790 10.378 1.00 94.44 89 LYS A N 1
ATOM 700 C CA . LYS A 1 89 ? 7.782 7.790 9.421 1.00 94.44 89 LYS A CA 1
ATOM 701 C C . LYS A 1 89 ? 7.355 7.260 8.054 1.00 94.44 89 LYS A C 1
ATOM 703 O O . LYS A 1 89 ? 7.756 7.826 7.053 1.00 94.44 89 LYS A O 1
ATOM 708 N N . PHE A 1 90 ? 6.504 6.234 8.005 1.00 97.25 90 PHE A N 1
ATOM 709 C CA . PHE A 1 90 ? 5.984 5.704 6.745 1.00 97.25 90 PHE A CA 1
ATOM 710 C C . PHE A 1 90 ? 5.188 6.776 6.008 1.00 97.25 90 PHE A C 1
ATOM 712 O O . PHE A 1 90 ? 5.488 7.083 4.861 1.00 97.25 90 PHE A O 1
ATOM 719 N N . VAL A 1 91 ? 4.222 7.389 6.698 1.00 96.06 91 VAL A N 1
ATOM 720 C CA . VAL A 1 91 ? 3.343 8.408 6.116 1.00 96.06 91 VAL A CA 1
ATOM 721 C C . VAL A 1 91 ? 4.128 9.665 5.738 1.00 96.06 91 VAL A C 1
ATOM 723 O O . VAL A 1 91 ? 3.978 10.153 4.624 1.00 96.06 91 VAL A O 1
ATOM 726 N N . LYS A 1 92 ? 5.008 10.172 6.610 1.00 96.75 92 LYS A N 1
ATOM 727 C CA . LYS A 1 92 ? 5.843 11.350 6.313 1.00 96.75 92 LYS A CA 1
ATOM 728 C C . LYS A 1 92 ? 6.744 11.103 5.107 1.00 96.75 92 LYS A C 1
ATOM 730 O O . LYS A 1 92 ? 6.771 11.932 4.204 1.00 96.75 92 LYS A O 1
ATOM 735 N N . THR A 1 93 ? 7.432 9.964 5.059 1.00 97.50 93 THR A N 1
ATOM 736 C CA . THR A 1 93 ? 8.283 9.603 3.919 1.00 97.50 93 THR A CA 1
ATOM 737 C C . THR A 1 93 ? 7.463 9.440 2.643 1.00 97.50 93 THR A C 1
ATOM 739 O O . THR A 1 93 ? 7.860 9.970 1.610 1.00 97.50 93 THR A O 1
ATOM 742 N N . ALA A 1 94 ? 6.287 8.809 2.714 1.00 97.81 94 ALA A N 1
ATOM 743 C CA . ALA A 1 94 ? 5.380 8.680 1.577 1.00 97.81 94 ALA A CA 1
ATOM 744 C C . ALA A 1 94 ? 4.934 10.040 1.021 1.00 97.81 94 ALA A C 1
ATOM 746 O O . ALA A 1 94 ? 4.935 10.238 -0.191 1.00 97.81 94 ALA A O 1
ATOM 747 N N . LEU A 1 95 ? 4.593 10.992 1.895 1.00 97.06 95 LEU A N 1
ATOM 748 C CA . LEU A 1 95 ? 4.219 12.352 1.496 1.00 97.06 95 LEU A CA 1
ATOM 749 C C . LEU A 1 95 ? 5.402 13.116 0.893 1.00 97.06 95 LEU A C 1
ATOM 751 O O . LEU A 1 95 ? 5.242 13.759 -0.140 1.00 97.06 95 LEU A O 1
ATOM 755 N N . ILE A 1 96 ? 6.593 13.014 1.492 1.00 96.75 96 ILE A N 1
ATOM 756 C CA . ILE A 1 96 ? 7.810 13.631 0.945 1.00 96.75 96 ILE A CA 1
ATOM 757 C C . ILE A 1 96 ? 8.088 13.085 -0.456 1.00 96.75 96 ILE A C 1
ATOM 759 O O . ILE A 1 96 ? 8.295 13.866 -1.381 1.00 96.75 96 ILE A O 1
ATOM 763 N N . ILE A 1 97 ? 8.057 11.763 -0.641 1.00 95.31 97 ILE A N 1
ATOM 764 C CA . ILE A 1 97 ? 8.282 11.131 -1.946 1.00 95.31 97 ILE A CA 1
ATOM 765 C C . ILE A 1 97 ? 7.208 11.560 -2.947 1.00 95.31 97 ILE A C 1
ATOM 767 O O . ILE A 1 97 ? 7.550 11.954 -4.060 1.00 95.31 97 ILE A O 1
ATOM 771 N N . SER A 1 98 ? 5.935 11.537 -2.539 1.00 94.88 98 SER A N 1
ATOM 772 C CA . SER A 1 98 ? 4.802 11.955 -3.368 1.00 94.88 98 SER A CA 1
ATOM 773 C C . SER A 1 98 ? 4.972 13.382 -3.870 1.00 94.88 98 SER A C 1
ATOM 775 O O . SER A 1 98 ? 4.861 13.618 -5.064 1.00 94.88 98 SER A O 1
ATOM 777 N N . VAL A 1 99 ? 5.313 14.334 -3.002 1.00 94.44 99 VAL A N 1
ATOM 778 C CA . VAL A 1 99 ? 5.454 15.738 -3.408 1.00 94.44 99 VAL A CA 1
ATOM 779 C C . VAL A 1 99 ? 6.733 15.972 -4.214 1.00 94.44 99 VAL A C 1
ATOM 781 O O . VAL A 1 99 ? 6.717 16.796 -5.116 1.00 94.44 99 VAL A O 1
ATOM 784 N N . THR A 1 100 ? 7.822 15.246 -3.945 1.00 90.19 100 THR A N 1
ATOM 785 C CA . THR A 1 100 ? 9.125 15.452 -4.605 1.00 90.19 100 THR A CA 1
ATOM 786 C C . THR A 1 100 ? 9.282 14.631 -5.891 1.00 90.19 100 THR A C 1
ATOM 788 O O . THR A 1 100 ? 8.940 15.083 -6.982 1.00 90.19 100 THR A O 1
ATOM 791 N N . THR A 1 101 ? 9.813 13.414 -5.787 1.00 85.56 101 THR A N 1
ATOM 792 C CA . THR A 1 101 ? 10.132 12.552 -6.937 1.00 85.56 101 THR A CA 1
ATOM 793 C C . THR A 1 101 ? 8.892 11.940 -7.594 1.00 85.56 101 THR A C 1
ATOM 795 O O . THR A 1 101 ? 8.970 11.438 -8.712 1.00 85.56 101 THR A O 1
ATOM 798 N N . GLY A 1 102 ? 7.739 12.003 -6.926 1.00 86.62 102 GLY A N 1
ATOM 799 C CA . GLY A 1 102 ? 6.443 11.653 -7.484 1.00 86.62 102 GLY A CA 1
ATOM 800 C C . GLY A 1 102 ? 5.864 12.768 -8.361 1.00 86.62 102 GLY A C 1
ATOM 801 O O . GLY A 1 102 ? 6.092 12.811 -9.568 1.00 86.62 102 GLY A O 1
ATOM 802 N N . CYS A 1 103 ? 5.029 13.616 -7.769 1.00 88.62 103 CYS A N 1
ATOM 803 C CA . CYS A 1 103 ? 4.169 14.588 -8.433 1.00 88.62 103 CYS A CA 1
ATOM 804 C C . CYS A 1 103 ? 4.947 15.765 -9.012 1.00 88.62 103 CYS A C 1
ATOM 806 O O . CYS A 1 103 ? 4.736 16.078 -10.177 1.00 88.62 103 CYS A O 1
ATOM 808 N N . LEU A 1 104 ? 5.855 16.396 -8.254 1.00 87.81 104 LEU A N 1
ATOM 809 C CA . LEU A 1 104 ? 6.623 17.534 -8.772 1.00 87.81 104 LEU A CA 1
ATOM 810 C C . LEU A 1 104 ? 7.497 17.112 -9.952 1.00 87.81 104 LEU A C 1
ATOM 812 O O . LEU A 1 104 ? 7.457 17.750 -10.998 1.00 87.81 104 LEU A O 1
ATOM 816 N N . TYR A 1 105 ? 8.234 16.008 -9.819 1.00 83.88 105 TYR A N 1
ATOM 817 C CA . TYR A 1 105 ? 9.034 15.488 -10.926 1.00 83.88 105 TYR A CA 1
ATOM 818 C C . TYR A 1 105 ? 8.172 15.126 -12.145 1.00 83.88 105 TYR A C 1
ATOM 820 O O . TYR A 1 105 ? 8.507 15.508 -13.264 1.00 83.88 105 TYR A O 1
ATOM 828 N N . GLY A 1 106 ? 7.031 14.457 -11.936 1.00 83.12 106 GLY A N 1
ATOM 829 C CA . GLY A 1 106 ? 6.079 14.158 -13.010 1.00 83.12 106 GLY A CA 1
ATOM 830 C C . GLY A 1 106 ? 5.525 15.417 -13.687 1.00 83.12 106 GLY A C 1
ATOM 831 O O . GLY A 1 106 ? 5.460 15.475 -14.911 1.00 83.12 106 GLY A O 1
ATOM 832 N N . ALA A 1 107 ? 5.193 16.452 -12.913 1.00 87.06 107 ALA A N 1
ATOM 833 C CA . ALA A 1 107 ? 4.695 17.726 -13.423 1.00 87.06 107 ALA A CA 1
ATOM 834 C C . ALA A 1 107 ? 5.752 18.472 -14.247 1.00 87.06 107 ALA A C 1
ATOM 836 O O . ALA A 1 107 ? 5.436 18.947 -15.333 1.00 87.06 107 ALA A O 1
ATOM 837 N N . ILE A 1 108 ? 7.006 18.518 -13.779 1.00 85.56 108 ILE A N 1
ATOM 838 C CA . ILE A 1 108 ? 8.132 19.091 -14.537 1.00 85.56 108 ILE A CA 1
ATOM 839 C C . ILE A 1 108 ? 8.272 18.374 -15.882 1.00 85.56 108 ILE A C 1
ATOM 841 O O . ILE A 1 108 ? 8.357 19.018 -16.922 1.00 85.56 108 ILE A O 1
ATOM 845 N N . LYS A 1 109 ? 8.228 17.040 -15.875 1.00 81.12 109 LYS A N 1
ATOM 846 C CA . LYS A 1 109 ? 8.335 16.217 -17.084 1.00 81.12 109 LYS A CA 1
ATOM 847 C C . LYS A 1 109 ? 7.180 16.406 -18.067 1.00 81.12 109 LYS A C 1
ATOM 849 O O . LYS A 1 109 ? 7.414 16.490 -19.270 1.00 81.12 109 LYS A O 1
ATOM 854 N N . LEU A 1 110 ? 5.953 16.538 -17.574 1.00 83.12 110 LEU A N 1
ATOM 855 C CA . LEU A 1 110 ? 4.799 16.871 -18.411 1.00 83.12 110 LEU A CA 1
ATOM 856 C C . LEU A 1 110 ? 4.887 18.293 -18.979 1.00 83.12 110 LEU A C 1
ATOM 858 O O . LEU A 1 110 ? 4.525 18.512 -20.131 1.00 83.12 110 LEU A O 1
ATOM 862 N N . PHE A 1 111 ? 5.385 19.247 -18.195 1.00 86.69 111 PHE A N 1
ATOM 863 C CA . PHE A 1 111 ? 5.573 20.626 -18.633 1.00 86.69 111 PHE A CA 1
ATOM 864 C C . PHE A 1 111 ? 6.649 20.742 -19.724 1.00 86.69 111 PHE A C 1
ATOM 866 O O . PHE A 1 111 ? 6.406 21.378 -20.747 1.00 86.69 111 PHE A O 1
ATOM 873 N N . GLU A 1 112 ? 7.791 20.064 -19.558 1.00 82.56 112 GLU A N 1
ATOM 874 C CA . GLU A 1 112 ? 8.842 19.956 -20.582 1.00 82.56 112 GLU A CA 1
ATOM 875 C C . GLU A 1 112 ? 8.290 19.391 -21.903 1.00 82.56 112 GLU A C 1
ATOM 877 O O . GLU A 1 112 ? 8.555 19.945 -22.971 1.00 82.56 112 GLU A O 1
ATOM 882 N N . ALA A 1 113 ? 7.479 18.328 -21.840 1.00 81.94 113 ALA A N 1
ATOM 883 C CA . ALA A 1 113 ? 6.812 17.776 -23.019 1.00 81.94 113 ALA A CA 1
ATOM 884 C C . ALA A 1 113 ? 5.820 18.782 -23.639 1.00 81.94 113 ALA A C 1
ATOM 886 O O . ALA A 1 113 ? 5.793 18.972 -24.852 1.00 81.94 113 ALA A O 1
ATOM 887 N N . GLY A 1 114 ? 5.042 19.490 -22.815 1.00 85.12 114 GLY A N 1
ATOM 888 C CA . GLY A 1 114 ? 4.078 20.496 -23.272 1.00 85.12 114 GLY A CA 1
ATOM 889 C C . GLY A 1 114 ? 4.703 21.714 -23.965 1.00 85.12 114 GLY A C 1
ATOM 890 O O . GLY A 1 114 ? 4.074 22.303 -24.840 1.00 85.12 114 GLY A O 1
ATOM 891 N N . MET A 1 115 ? 5.947 22.075 -23.631 1.00 86.06 115 MET A N 1
ATOM 892 C CA . MET A 1 115 ? 6.684 23.195 -24.240 1.00 86.06 115 MET A CA 1
ATOM 893 C C . MET A 1 115 ? 7.285 22.890 -25.627 1.00 86.06 115 MET A C 1
ATOM 895 O O . MET A 1 115 ? 8.093 23.668 -26.132 1.00 86.06 115 MET A O 1
ATOM 899 N N . GLY A 1 116 ? 6.899 21.781 -26.262 1.00 72.25 116 GLY A N 1
ATOM 900 C CA . GLY A 1 116 ? 7.425 21.361 -27.565 1.00 72.25 116 GLY A CA 1
ATOM 901 C C . GLY A 1 116 ? 8.490 20.263 -27.485 1.00 72.25 116 GLY A C 1
ATOM 902 O O . GLY A 1 116 ? 9.118 19.958 -28.497 1.00 72.25 116 GLY A O 1
ATOM 903 N N . GLY A 1 117 ? 8.688 19.655 -26.309 1.00 66.56 117 GLY A N 1
ATOM 904 C CA . GLY A 1 117 ? 9.405 18.385 -26.184 1.00 66.56 117 GLY A CA 1
ATOM 905 C C . GLY A 1 117 ? 8.572 17.208 -26.713 1.00 66.56 117 GLY A C 1
ATOM 906 O O . GLY A 1 117 ? 7.348 17.275 -26.782 1.00 66.56 117 GLY A O 1
ATOM 907 N N . SER A 1 118 ? 9.214 16.098 -27.081 1.00 66.19 118 SER A N 1
ATOM 908 C CA . SER A 1 118 ? 8.502 14.837 -27.333 1.00 66.19 118 SER A CA 1
ATOM 909 C C . SER A 1 118 ? 8.372 14.024 -26.041 1.00 66.19 118 SER A C 1
ATOM 911 O O . SER A 1 118 ? 9.166 14.181 -25.114 1.00 66.19 118 SER A O 1
ATOM 913 N N . PHE A 1 119 ? 7.413 13.097 -25.973 1.00 61.19 119 PHE A N 1
ATOM 914 C CA . PHE A 1 119 ? 7.386 12.107 -24.885 1.00 61.19 119 PHE A CA 1
ATOM 915 C C . PHE A 1 119 ? 8.633 11.204 -24.886 1.00 61.19 119 PHE A C 1
ATOM 917 O O . PHE A 1 119 ? 8.973 10.660 -23.839 1.00 61.19 119 PHE A O 1
ATOM 924 N N . ASP A 1 120 ? 9.362 11.120 -26.005 1.00 56.69 120 ASP A N 1
ATOM 925 C CA . ASP A 1 120 ? 10.667 10.446 -26.083 1.00 56.69 120 ASP A CA 1
ATOM 926 C C . ASP A 1 120 ? 11.782 11.208 -25.340 1.00 56.69 120 ASP A C 1
ATOM 928 O O . ASP A 1 120 ? 12.808 10.618 -25.004 1.00 56.69 120 ASP A O 1
ATOM 932 N N . VAL A 1 121 ? 11.590 12.500 -25.021 1.00 50.97 121 VAL A N 1
ATOM 933 C CA . VAL A 1 121 ? 12.495 13.279 -24.146 1.00 50.97 121 VAL A CA 1
ATOM 934 C C . VAL A 1 121 ? 12.454 12.751 -22.705 1.00 50.97 121 VAL A C 1
ATOM 936 O O . VAL A 1 121 ? 13.398 12.943 -21.931 1.00 50.97 121 VAL A O 1
ATOM 939 N N . LEU A 1 122 ? 11.389 12.037 -22.323 1.00 61.16 122 LEU A N 1
ATOM 940 C CA . LEU A 1 122 ? 11.312 11.372 -21.029 1.00 61.16 122 LEU A CA 1
ATOM 941 C C . LEU A 1 122 ? 12.194 10.133 -21.054 1.00 61.16 122 LEU A C 1
ATOM 943 O O . LEU A 1 122 ? 11.789 9.063 -21.504 1.00 61.16 122 LEU A O 1
ATOM 947 N N . SER A 1 123 ? 13.412 10.274 -20.528 1.00 68.44 123 SER A N 1
ATOM 948 C CA . SER A 1 123 ? 14.305 9.130 -20.387 1.00 68.44 123 SER A CA 1
ATOM 949 C C . SER A 1 123 ? 13.565 7.998 -19.671 1.00 68.44 123 SER A C 1
ATOM 951 O O . SER A 1 123 ? 12.896 8.194 -18.655 1.00 68.44 123 SER A O 1
ATOM 953 N N . LYS A 1 124 ? 13.680 6.775 -20.183 1.00 72.88 124 LYS A N 1
ATOM 954 C CA . LYS A 1 124 ? 13.090 5.582 -19.560 1.00 72.88 124 LYS A CA 1
ATOM 955 C C . LYS A 1 124 ? 13.388 5.497 -18.054 1.00 72.88 124 LYS A C 1
ATOM 957 O O . LYS A 1 124 ? 12.543 5.099 -17.255 1.00 72.88 124 LYS A O 1
ATOM 962 N N . ARG A 1 125 ? 14.597 5.916 -17.676 1.00 73.69 125 ARG A N 1
ATOM 963 C CA . ARG A 1 125 ? 15.077 6.046 -16.294 1.00 73.69 125 ARG A CA 1
ATOM 964 C C . ARG A 1 125 ? 14.178 6.978 -15.471 1.00 73.69 125 ARG A C 1
ATOM 966 O O . ARG A 1 125 ? 13.765 6.608 -14.377 1.00 73.69 125 ARG A O 1
ATOM 973 N N . ALA A 1 126 ? 13.810 8.137 -16.021 1.00 74.50 126 ALA A N 1
ATOM 974 C CA . ALA A 1 126 ? 12.878 9.081 -15.409 1.00 74.50 126 ALA A CA 1
ATOM 975 C C . ALA A 1 126 ? 11.491 8.465 -15.180 1.00 74.50 126 ALA A C 1
ATOM 977 O O . ALA A 1 126 ? 10.941 8.595 -14.087 1.00 74.50 126 ALA A O 1
ATOM 978 N N . ILE A 1 127 ? 10.949 7.755 -16.176 1.00 78.12 127 ILE A N 1
ATOM 979 C CA . ILE A 1 127 ? 9.630 7.106 -16.082 1.00 78.12 127 ILE A CA 1
ATOM 980 C C . ILE A 1 127 ? 9.635 6.031 -14.992 1.00 78.12 127 ILE A C 1
ATOM 982 O O . ILE A 1 127 ? 8.734 5.981 -14.156 1.00 78.12 127 ILE A O 1
ATOM 986 N N . GLN A 1 128 ? 10.666 5.187 -14.967 1.00 80.44 128 GLN A N 1
ATOM 987 C CA . GLN A 1 128 ? 10.779 4.116 -13.980 1.00 80.44 128 GLN A CA 1
ATOM 988 C C . GLN A 1 128 ? 11.0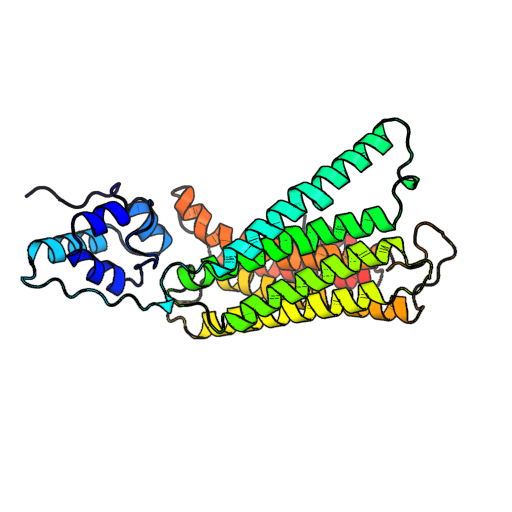18 4.642 -12.559 1.00 80.44 128 GLN A C 1
ATOM 990 O O . GLN A 1 128 ? 10.442 4.114 -11.603 1.00 80.44 128 GLN A O 1
ATOM 995 N N . MET A 1 129 ? 11.824 5.697 -12.409 1.00 81.19 129 MET A N 1
ATOM 996 C CA . MET A 1 129 ? 12.028 6.381 -11.133 1.00 81.19 129 MET A CA 1
ATOM 997 C C . MET A 1 129 ? 10.717 6.997 -10.630 1.00 81.19 129 MET A C 1
ATOM 999 O O . MET A 1 129 ? 10.306 6.708 -9.509 1.00 81.19 129 MET A O 1
ATOM 1003 N N . HIS A 1 130 ? 10.017 7.760 -11.477 1.00 86.19 130 HIS A N 1
ATOM 1004 C CA . HIS A 1 130 ? 8.712 8.341 -11.157 1.00 86.19 130 HIS A CA 1
ATOM 1005 C C . HIS A 1 130 ? 7.694 7.265 -10.753 1.00 86.19 130 HIS A C 1
ATOM 1007 O O . HIS A 1 130 ? 7.077 7.360 -9.693 1.00 86.19 130 HIS A O 1
ATOM 1013 N N . GLY A 1 131 ? 7.554 6.210 -11.563 1.00 88.50 131 GLY A N 1
ATOM 1014 C CA . GLY A 1 131 ? 6.611 5.122 -11.307 1.00 88.50 131 GLY A CA 1
ATOM 1015 C C . GLY A 1 131 ? 6.899 4.385 -9.998 1.00 88.50 131 GLY A C 1
ATOM 1016 O O . GLY A 1 131 ? 5.982 4.127 -9.220 1.00 88.50 131 GLY A O 1
ATOM 1017 N N . SER A 1 132 ? 8.173 4.110 -9.702 1.00 89.62 132 SER A N 1
ATOM 1018 C CA . SER A 1 132 ? 8.579 3.473 -8.439 1.00 89.62 132 SER A CA 1
ATOM 1019 C C . SER A 1 132 ? 8.295 4.372 -7.230 1.00 89.62 132 SER A C 1
ATOM 1021 O O . SER A 1 132 ? 7.796 3.891 -6.209 1.00 89.62 132 SER A O 1
ATOM 1023 N N . SER A 1 133 ? 8.561 5.677 -7.360 1.00 92.25 133 SER A N 1
ATOM 1024 C CA . SER A 1 133 ? 8.253 6.679 -6.337 1.00 92.25 133 SER A CA 1
ATOM 1025 C C . SER A 1 133 ? 6.753 6.808 -6.079 1.00 92.25 133 SER A C 1
ATOM 1027 O O . SER A 1 133 ? 6.353 6.881 -4.923 1.00 92.25 133 SER A O 1
ATOM 1029 N N . GLN A 1 134 ? 5.909 6.790 -7.113 1.00 94.31 134 GLN A N 1
ATOM 1030 C CA . GLN A 1 134 ? 4.450 6.868 -6.965 1.00 94.31 134 GLN A CA 1
ATOM 1031 C C . GLN A 1 134 ? 3.859 5.588 -6.360 1.00 94.31 134 GLN A C 1
ATOM 1033 O O . GLN A 1 134 ? 3.105 5.646 -5.390 1.00 94.31 134 GLN A O 1
ATOM 1038 N N . LEU A 1 135 ? 4.217 4.421 -6.901 1.00 95.25 135 LEU A N 1
ATOM 1039 C CA . LEU A 1 135 ? 3.610 3.154 -6.497 1.00 95.25 135 LEU A CA 1
ATOM 1040 C C . LEU A 1 135 ? 4.118 2.698 -5.131 1.00 95.25 135 LEU A C 1
ATOM 1042 O O . LEU A 1 135 ? 3.369 2.696 -4.159 1.00 95.25 135 LEU A O 1
ATOM 1046 N N . VAL A 1 136 ? 5.392 2.323 -5.027 1.00 95.31 136 VAL A N 1
ATOM 1047 C CA . VAL A 1 136 ? 5.931 1.746 -3.788 1.00 95.31 136 VAL A CA 1
ATOM 1048 C C . VAL A 1 136 ? 6.269 2.849 -2.781 1.00 95.31 136 VAL A C 1
ATOM 1050 O O . VAL A 1 136 ? 5.970 2.718 -1.593 1.00 95.31 136 VAL A O 1
ATOM 1053 N N . GLY A 1 137 ? 6.848 3.956 -3.256 1.00 96.00 137 GLY A N 1
ATOM 1054 C CA . GLY A 1 137 ? 7.319 5.050 -2.406 1.00 96.00 137 GLY A CA 1
ATOM 1055 C C . GLY A 1 137 ? 6.221 5.905 -1.784 1.00 96.00 137 GLY A C 1
ATOM 1056 O O . GLY A 1 137 ? 6.327 6.255 -0.614 1.00 96.00 137 GLY A O 1
ATOM 1057 N N . TRP A 1 138 ? 5.153 6.213 -2.512 1.00 97.44 138 TRP A N 1
ATOM 1058 C CA . TRP A 1 138 ? 4.011 6.929 -1.960 1.00 97.44 138 TRP A CA 1
ATOM 1059 C C . TRP A 1 138 ? 2.927 5.957 -1.517 1.00 97.44 138 TRP A C 1
ATOM 1061 O O . TRP A 1 138 ? 2.732 5.780 -0.316 1.00 97.44 138 TRP A O 1
ATOM 1071 N N . VAL A 1 139 ? 2.233 5.313 -2.457 1.00 97.94 139 VAL A N 1
ATOM 1072 C CA . VAL A 1 139 ? 1.027 4.540 -2.129 1.00 97.94 139 VAL A CA 1
ATOM 1073 C C . VAL A 1 139 ? 1.351 3.350 -1.220 1.00 97.94 139 VAL A C 1
ATOM 1075 O O . VAL A 1 139 ? 0.683 3.151 -0.205 1.00 97.94 139 VAL A O 1
ATOM 1078 N N . GLY A 1 140 ? 2.415 2.603 -1.525 1.00 97.94 140 GLY A N 1
ATOM 1079 C CA . GLY A 1 140 ? 2.881 1.462 -0.736 1.00 97.94 140 GLY A CA 1
ATOM 1080 C C . GLY A 1 140 ? 3.235 1.844 0.699 1.00 97.94 140 GLY A C 1
ATOM 1081 O O . GLY A 1 140 ? 2.619 1.339 1.640 1.00 97.94 140 GLY A O 1
ATOM 1082 N N . LEU A 1 141 ? 4.179 2.775 0.882 1.00 98.12 141 LEU A N 1
ATOM 1083 C CA . LEU A 1 141 ? 4.558 3.253 2.216 1.00 98.12 141 LEU A CA 1
ATOM 1084 C C . LEU A 1 141 ? 3.377 3.869 2.974 1.00 98.12 141 LEU A C 1
ATOM 1086 O O . LEU A 1 141 ? 3.235 3.607 4.171 1.00 98.12 141 LEU A O 1
ATOM 1090 N N . TYR A 1 142 ? 2.519 4.644 2.304 1.00 98.19 142 TYR A N 1
ATOM 1091 C CA . TYR A 1 142 ? 1.355 5.256 2.939 1.00 98.19 142 TYR A CA 1
ATOM 1092 C C . TYR A 1 142 ? 0.404 4.193 3.490 1.00 98.19 142 TYR A C 1
ATOM 1094 O O . TYR A 1 142 ? 0.096 4.225 4.681 1.00 98.19 142 TYR A O 1
ATOM 1102 N N . ILE A 1 143 ? -0.010 3.221 2.667 1.00 98.25 143 ILE A N 1
ATOM 1103 C CA . ILE A 1 143 ? -0.922 2.151 3.094 1.00 98.25 143 ILE A CA 1
ATOM 1104 C C . ILE A 1 143 ? -0.282 1.297 4.187 1.00 98.25 143 ILE A C 1
ATOM 1106 O O . ILE A 1 143 ? -0.944 1.011 5.181 1.00 98.25 143 ILE A O 1
ATOM 1110 N N . MET A 1 144 ? 1.000 0.931 4.067 1.00 98.19 144 MET A N 1
ATOM 1111 C CA . MET A 1 144 ? 1.690 0.157 5.106 1.00 98.19 144 MET A CA 1
ATOM 1112 C C . MET A 1 144 ? 1.679 0.884 6.456 1.00 98.19 144 MET A C 1
ATOM 1114 O O . MET A 1 144 ? 1.291 0.309 7.473 1.00 98.19 144 MET A O 1
ATOM 1118 N N . GLY A 1 145 ? 2.072 2.161 6.465 1.00 95.81 145 GLY A N 1
ATOM 1119 C CA . GLY A 1 145 ? 2.083 2.989 7.667 1.00 95.81 145 GLY A CA 1
ATOM 1120 C C . GLY A 1 145 ? 0.693 3.174 8.256 1.00 95.81 145 GLY A C 1
ATOM 1121 O O . GLY A 1 145 ? 0.462 2.850 9.422 1.00 95.81 145 GLY A O 1
ATOM 1122 N N . PHE A 1 146 ? -0.239 3.661 7.436 1.00 93.38 146 PHE A N 1
ATOM 1123 C CA . PHE A 1 146 ? -1.633 3.857 7.818 1.00 93.38 146 PHE A CA 1
ATOM 1124 C C . PHE A 1 146 ? -2.243 2.571 8.375 1.00 93.38 146 PHE A C 1
ATOM 1126 O O . PHE A 1 146 ? -2.929 2.604 9.395 1.00 93.38 146 PHE A O 1
ATOM 1133 N N . PHE A 1 147 ? -1.952 1.421 7.766 1.00 94.44 147 PHE A N 1
ATOM 1134 C CA . PHE A 1 147 ? -2.540 0.172 8.210 1.00 94.44 147 PHE A CA 1
ATOM 1135 C C . PHE A 1 147 ? -1.939 -0.358 9.507 1.00 94.44 147 PHE A C 1
ATOM 1137 O O . PHE A 1 147 ? -2.684 -0.831 10.360 1.00 94.44 147 PHE A O 1
ATOM 1144 N N . TYR A 1 148 ? -0.627 -0.213 9.722 1.00 93.44 148 TYR A N 1
ATOM 1145 C CA . TYR A 1 148 ? -0.030 -0.493 11.031 1.00 93.44 148 TYR A CA 1
ATOM 1146 C C . TYR A 1 148 ? -0.648 0.355 12.148 1.00 93.44 148 TYR A C 1
ATOM 1148 O O . TYR A 1 148 ? -0.750 -0.112 13.280 1.00 93.44 148 TYR A O 1
ATOM 1156 N N . PHE A 1 149 ? -1.101 1.569 11.830 1.00 88.19 149 PHE A N 1
ATOM 1157 C CA . PHE A 1 149 ? -1.831 2.418 12.763 1.00 88.19 149 PHE A CA 1
ATOM 1158 C C . PHE A 1 149 ? -3.289 1.978 12.956 1.00 88.19 149 PHE A C 1
ATOM 1160 O O . PHE A 1 149 ? -3.750 1.861 14.092 1.00 88.19 149 PHE A O 1
ATOM 1167 N N . ILE A 1 150 ? -4.036 1.744 11.878 1.00 84.56 150 ILE A N 1
ATOM 1168 C CA . ILE A 1 150 ? -5.486 1.536 11.966 1.00 84.56 150 ILE A CA 1
ATOM 1169 C C . ILE A 1 150 ? -5.854 0.100 12.353 1.00 84.56 150 ILE A C 1
ATOM 1171 O O . ILE A 1 150 ? -6.823 -0.096 13.077 1.00 84.56 150 ILE A O 1
ATOM 1175 N N . LEU A 1 151 ? -5.082 -0.908 11.930 1.00 88.12 151 LEU A N 1
ATOM 1176 C CA . LEU A 1 151 ? -5.422 -2.319 12.126 1.00 88.12 151 LEU A CA 1
ATOM 1177 C C . LEU A 1 151 ? -5.606 -2.688 13.607 1.00 88.12 151 LEU A C 1
ATOM 1179 O O . LEU A 1 151 ? -6.651 -3.253 13.925 1.00 88.12 151 LEU A O 1
ATOM 1183 N N . PRO A 1 152 ? -4.668 -2.366 14.523 1.00 81.69 152 PRO A N 1
ATOM 1184 C CA . PRO A 1 152 ? -4.850 -2.685 15.937 1.00 81.69 152 PRO A CA 1
ATOM 1185 C C . PRO A 1 152 ? -6.088 -1.994 16.524 1.00 81.69 152 PRO A C 1
ATOM 1187 O O . PRO A 1 152 ? -6.821 -2.597 17.296 1.00 81.69 152 PRO A O 1
ATOM 1190 N N . ARG A 1 153 ? -6.389 -0.764 16.083 1.00 78.25 153 ARG A N 1
ATOM 1191 C CA . ARG A 1 153 ? -7.562 0.010 16.530 1.00 78.25 153 ARG A CA 1
ATOM 1192 C C . ARG A 1 153 ? -8.879 -0.571 16.021 1.00 78.25 153 ARG A C 1
ATOM 1194 O O . ARG A 1 153 ? -9.837 -0.655 16.776 1.00 78.25 153 ARG A O 1
ATOM 1201 N N . LEU A 1 154 ? -8.918 -1.026 14.768 1.00 78.25 154 LEU A N 1
ATOM 1202 C CA . LEU A 1 154 ? -10.088 -1.697 14.188 1.00 78.25 154 LEU A CA 1
ATOM 1203 C C . LEU A 1 154 ? -10.383 -3.047 14.842 1.00 78.25 154 LEU A C 1
ATOM 1205 O O . LEU A 1 154 ? -11.481 -3.573 14.682 1.00 78.25 154 LEU A O 1
ATOM 1209 N N . LYS A 1 155 ? -9.385 -3.636 15.499 1.00 80.56 155 LYS A N 1
ATOM 1210 C CA . LYS A 1 155 ? -9.432 -4.998 16.022 1.00 80.56 155 LYS A CA 1
ATOM 1211 C C . LYS A 1 155 ? -9.291 -5.075 17.537 1.00 80.56 155 LYS A C 1
ATOM 1213 O O . LYS A 1 155 ? -9.204 -6.183 18.059 1.00 80.56 155 LYS A O 1
ATOM 1218 N N . GLY A 1 156 ? -9.270 -3.932 18.222 1.00 72.31 156 GLY A N 1
ATOM 1219 C CA . GLY A 1 156 ? -9.128 -3.865 19.676 1.00 72.31 156 GLY A CA 1
ATOM 1220 C C . GLY A 1 156 ? -7.849 -4.537 20.189 1.00 72.31 156 GLY A C 1
ATOM 1221 O O . GLY A 1 156 ? -7.856 -5.118 21.267 1.00 72.31 156 GLY A O 1
ATOM 1222 N N . THR A 1 157 ? -6.760 -4.527 19.411 1.00 78.94 157 THR A N 1
ATOM 1223 C CA . THR A 1 157 ? -5.483 -5.166 19.775 1.00 78.94 157 THR A CA 1
ATOM 1224 C C . THR A 1 157 ? -4.325 -4.175 19.774 1.00 78.94 157 THR A C 1
ATOM 1226 O O . THR A 1 157 ? -4.474 -2.987 19.487 1.00 78.94 157 THR A O 1
ATOM 1229 N N . THR A 1 158 ? -3.119 -4.681 20.045 1.00 82.25 158 THR A N 1
ATOM 1230 C CA . THR A 1 158 ? -1.864 -3.955 19.833 1.00 82.25 158 THR A CA 1
ATOM 1231 C C . THR A 1 158 ? -1.131 -4.472 18.602 1.00 82.25 158 THR A C 1
ATOM 1233 O O . THR A 1 158 ? -1.322 -5.611 18.175 1.00 82.25 158 THR A O 1
ATOM 1236 N N . LEU A 1 159 ? -0.287 -3.629 18.001 1.00 85.62 159 LEU A N 1
ATOM 1237 C CA . LEU A 1 159 ? 0.529 -4.043 16.864 1.00 85.62 159 LEU A CA 1
ATOM 1238 C C . LEU A 1 159 ? 1.617 -5.031 17.306 1.00 85.62 159 LEU A C 1
ATOM 1240 O O . LEU A 1 159 ? 2.502 -4.702 18.107 1.00 85.62 159 LEU A O 1
ATOM 1244 N N . VAL A 1 160 ? 1.604 -6.221 16.710 1.00 87.75 160 VAL A N 1
ATOM 1245 C CA . VAL A 1 160 ? 2.581 -7.274 16.999 1.00 87.75 160 VAL A CA 1
ATOM 1246 C C . VAL A 1 160 ? 3.926 -6.973 16.336 1.00 87.75 160 VAL A C 1
ATOM 1248 O O . VAL A 1 160 ? 3.992 -6.516 15.201 1.00 87.75 160 VAL A O 1
ATOM 1251 N N . ARG A 1 161 ? 5.039 -7.313 17.007 1.00 87.50 161 ARG A N 1
ATOM 1252 C CA . ARG A 1 161 ? 6.391 -7.343 16.403 1.00 87.50 161 ARG A CA 1
ATOM 1253 C C . ARG A 1 161 ? 6.808 -6.022 15.726 1.00 87.50 161 ARG A C 1
ATOM 1255 O O . ARG A 1 161 ? 7.327 -6.015 14.614 1.00 87.50 161 ARG A O 1
ATOM 1262 N N . ARG A 1 162 ? 6.708 -4.902 16.443 1.00 88.50 162 ARG A N 1
ATOM 1263 C CA . ARG A 1 162 ? 7.068 -3.544 15.966 1.00 88.50 162 ARG A CA 1
ATOM 1264 C C . ARG A 1 162 ? 8.437 -3.425 15.289 1.00 88.50 162 ARG A C 1
ATOM 1266 O O . ARG A 1 162 ? 8.583 -2.683 14.324 1.00 88.50 162 ARG A O 1
ATOM 1273 N N . LYS A 1 163 ? 9.445 -4.168 15.761 1.00 91.50 163 LYS A N 1
ATOM 1274 C CA . LYS A 1 163 ? 10.780 -4.199 15.132 1.00 91.50 163 LYS A CA 1
ATOM 1275 C C . LYS A 1 163 ? 10.724 -4.696 13.682 1.00 91.50 163 LYS A C 1
ATOM 1277 O O . LYS A 1 163 ? 11.418 -4.154 12.833 1.00 91.50 163 LYS A O 1
ATOM 1282 N N . TRP A 1 164 ? 9.862 -5.669 13.390 1.00 95.69 164 TRP A N 1
ATOM 1283 C CA . TRP A 1 164 ? 9.644 -6.185 12.039 1.00 95.69 164 TRP A CA 1
ATOM 1284 C C . TRP A 1 164 ? 8.869 -5.189 11.179 1.00 95.69 164 TRP A C 1
ATOM 1286 O O . TRP A 1 164 ? 9.289 -4.904 10.063 1.00 95.69 164 TRP A O 1
ATOM 1296 N N . ALA A 1 165 ? 7.822 -4.563 11.724 1.00 94.94 165 ALA A N 1
ATOM 1297 C CA . ALA A 1 165 ? 7.165 -3.448 11.042 1.00 94.94 165 ALA A CA 1
ATOM 1298 C C . ALA A 1 165 ? 8.183 -2.349 10.672 1.00 94.94 165 ALA A C 1
ATOM 1300 O O . ALA A 1 165 ? 8.212 -1.888 9.536 1.00 94.94 165 ALA A O 1
ATOM 1301 N N . ASN A 1 166 ? 9.107 -2.008 11.576 1.00 95.00 166 ASN A N 1
ATOM 1302 C CA . ASN A 1 166 ? 10.191 -1.067 11.293 1.00 95.00 166 ASN A CA 1
ATOM 1303 C C . ASN A 1 166 ? 11.165 -1.573 10.215 1.00 95.00 166 ASN A C 1
ATOM 1305 O O . ASN A 1 166 ? 11.561 -0.811 9.345 1.00 95.00 166 ASN A O 1
ATOM 1309 N N . LEU A 1 167 ? 11.530 -2.853 10.231 1.00 97.56 167 LEU A N 1
ATOM 1310 C CA . LEU A 1 167 ? 12.378 -3.433 9.191 1.00 97.56 167 LEU A CA 1
ATOM 1311 C C . LEU A 1 167 ? 11.739 -3.297 7.799 1.00 97.56 167 LEU A C 1
ATOM 1313 O O . LEU A 1 167 ? 12.423 -2.903 6.861 1.00 97.56 167 LEU A O 1
ATOM 1317 N N . SER A 1 168 ? 10.425 -3.531 7.677 1.00 98.31 168 SER A N 1
ATOM 1318 C CA . SER A 1 168 ? 9.714 -3.392 6.396 1.00 98.31 168 SER A CA 1
ATOM 1319 C C . SER A 1 168 ? 9.808 -1.980 5.802 1.00 98.31 168 SER A C 1
ATOM 1321 O O . SER A 1 168 ? 9.940 -1.844 4.591 1.00 98.31 168 SER A O 1
ATOM 1323 N N . TYR A 1 169 ? 9.844 -0.939 6.645 1.00 98.12 169 TYR A N 1
ATOM 1324 C CA . TYR A 1 169 ? 10.092 0.440 6.207 1.00 98.12 169 TYR A CA 1
ATOM 1325 C C . TYR A 1 169 ? 11.456 0.580 5.529 1.00 98.12 169 TYR A C 1
ATOM 1327 O O . TYR A 1 169 ? 11.557 1.111 4.426 1.00 98.12 169 TYR A O 1
ATOM 1335 N N . TYR A 1 170 ? 12.510 0.110 6.200 1.00 98.25 170 TYR A N 1
ATOM 1336 C CA . TYR A 1 170 ? 13.875 0.281 5.712 1.00 98.25 170 TYR A CA 1
ATOM 1337 C C . TYR A 1 170 ? 14.157 -0.550 4.466 1.00 98.25 170 TYR A C 1
ATOM 1339 O O . TYR A 1 170 ? 14.929 -0.104 3.627 1.00 98.25 170 TYR A O 1
ATOM 1347 N N . LEU A 1 171 ? 13.515 -1.712 4.316 1.00 98.62 171 LEU A N 1
ATOM 1348 C CA . LEU A 1 171 ? 13.610 -2.505 3.090 1.00 98.62 171 LEU A CA 1
ATOM 1349 C C . LEU A 1 171 ? 13.059 -1.735 1.883 1.00 98.62 171 LEU A C 1
ATOM 1351 O O . LEU A 1 171 ? 13.766 -1.601 0.887 1.00 98.62 171 LEU A O 1
ATOM 1355 N N . VAL A 1 172 ? 11.856 -1.159 2.001 1.00 98.06 172 VAL A N 1
ATOM 1356 C CA . VAL A 1 172 ? 11.274 -0.322 0.936 1.00 98.06 172 VAL A CA 1
ATOM 1357 C C . VAL A 1 172 ? 12.147 0.902 0.666 1.00 98.06 172 VAL A C 1
ATOM 1359 O O . VAL A 1 172 ? 12.467 1.204 -0.481 1.00 98.06 172 VAL A O 1
ATOM 1362 N N . LEU A 1 173 ? 12.585 1.598 1.720 1.00 97.25 173 LEU A N 1
ATOM 1363 C CA . LEU A 1 173 ? 13.428 2.783 1.573 1.00 97.25 173 LEU A CA 1
ATOM 1364 C C . LEU A 1 173 ? 14.756 2.459 0.872 1.00 97.25 173 LEU A C 1
ATOM 1366 O O . LEU A 1 173 ? 15.168 3.194 -0.022 1.00 97.25 173 LEU A O 1
ATOM 1370 N N . ALA A 1 174 ? 15.401 1.349 1.233 1.00 97.31 174 ALA A N 1
ATOM 1371 C CA . ALA A 1 174 ? 16.612 0.881 0.570 1.00 97.31 174 ALA A CA 1
ATOM 1372 C C . ALA A 1 174 ? 16.350 0.558 -0.908 1.00 97.31 174 ALA A C 1
ATOM 1374 O O . ALA A 1 174 ? 17.117 0.994 -1.762 1.00 97.31 174 ALA A O 1
ATOM 1375 N N . GLY A 1 175 ? 15.245 -0.124 -1.230 1.00 95.56 175 GLY A N 1
ATOM 1376 C CA . GLY A 1 175 ? 14.847 -0.392 -2.613 1.00 95.56 175 GLY A CA 1
ATOM 1377 C C . GLY A 1 175 ? 14.625 0.885 -3.432 1.00 95.56 175 GLY A C 1
ATOM 1378 O O . GLY A 1 175 ? 15.049 0.970 -4.585 1.00 95.56 175 GLY A O 1
ATOM 1379 N N . LEU A 1 176 ? 14.007 1.911 -2.845 1.00 94.06 176 LEU A N 1
ATOM 1380 C CA . LEU A 1 176 ? 13.806 3.212 -3.492 1.00 94.06 176 LEU A CA 1
ATOM 1381 C C . LEU A 1 176 ? 15.123 3.957 -3.720 1.00 94.06 176 LEU A C 1
ATOM 1383 O O . LEU A 1 176 ? 15.335 4.482 -4.810 1.00 94.06 176 LEU A O 1
ATOM 1387 N N . ILE A 1 177 ? 16.022 3.964 -2.732 1.00 92.94 177 ILE A N 1
ATOM 1388 C CA . ILE A 1 177 ? 17.350 4.585 -2.852 1.00 92.94 177 ILE A CA 1
ATOM 1389 C C . ILE A 1 177 ? 18.181 3.873 -3.923 1.00 92.94 177 ILE A C 1
ATOM 1391 O O . ILE A 1 177 ? 18.784 4.535 -4.762 1.00 92.94 177 ILE A O 1
ATOM 1395 N N . ILE A 1 178 ? 18.176 2.537 -3.939 1.00 92.00 178 ILE A N 1
ATOM 1396 C CA . ILE A 1 178 ? 18.867 1.740 -4.958 1.00 92.00 178 ILE A CA 1
ATOM 1397 C C . ILE A 1 178 ? 18.357 2.116 -6.352 1.00 92.00 178 ILE A C 1
ATOM 1399 O O . ILE A 1 178 ? 19.149 2.423 -7.236 1.00 92.00 178 ILE A O 1
ATOM 1403 N N . ARG A 1 179 ? 17.038 2.173 -6.554 1.00 87.50 179 ARG A N 1
ATOM 1404 C CA . ARG A 1 179 ? 16.478 2.623 -7.835 1.00 87.50 179 ARG A CA 1
ATOM 1405 C C . ARG A 1 179 ? 16.929 4.047 -8.168 1.00 87.50 179 ARG A C 1
ATOM 1407 O O . ARG A 1 179 ? 17.456 4.270 -9.250 1.00 87.50 179 ARG A O 1
ATOM 1414 N N . ALA A 1 180 ? 16.788 4.989 -7.239 1.00 84.38 180 ALA A N 1
ATOM 1415 C CA . ALA A 1 180 ? 17.131 6.392 -7.467 1.00 84.38 180 ALA A CA 1
ATOM 1416 C C . ALA A 1 180 ? 18.611 6.608 -7.837 1.00 84.38 180 ALA A C 1
ATOM 1418 O O . ALA A 1 180 ? 18.898 7.398 -8.732 1.00 84.38 180 ALA A O 1
ATOM 1419 N N . LEU A 1 181 ? 19.543 5.909 -7.180 1.00 83.44 181 LEU A N 1
ATOM 1420 C CA . LEU A 1 181 ? 20.981 6.062 -7.422 1.00 83.44 181 LEU A CA 1
ATOM 1421 C C . LEU A 1 181 ? 21.443 5.326 -8.684 1.00 83.44 181 LEU A C 1
ATOM 1423 O O . LEU A 1 181 ? 22.161 5.892 -9.506 1.00 83.44 181 LEU A O 1
ATOM 1427 N N . PHE A 1 182 ? 21.026 4.071 -8.859 1.00 78.69 182 PHE A N 1
ATOM 1428 C CA . PHE A 1 182 ? 21.568 3.215 -9.915 1.00 78.69 182 PHE A CA 1
ATOM 1429 C C . PHE A 1 182 ? 20.892 3.421 -11.276 1.00 78.69 182 PHE A C 1
ATOM 1431 O O . PHE A 1 182 ? 21.492 3.085 -12.295 1.00 78.69 182 PHE A O 1
ATOM 1438 N N . TYR A 1 183 ? 19.726 4.082 -11.337 1.00 70.44 183 TYR A N 1
ATOM 1439 C CA . TYR A 1 183 ? 19.160 4.513 -12.620 1.00 70.44 183 TYR A CA 1
ATOM 1440 C C . TYR A 1 183 ? 20.068 5.491 -13.380 1.00 70.44 183 TYR A C 1
ATOM 1442 O O . TYR A 1 183 ? 20.001 5.523 -14.605 1.00 70.44 183 TYR A O 1
ATOM 1450 N N . TYR A 1 184 ? 20.919 6.271 -12.703 1.00 66.94 184 TYR A N 1
ATOM 1451 C CA . TYR A 1 184 ? 21.823 7.211 -13.379 1.00 66.94 184 TYR A CA 1
ATOM 1452 C C . TYR A 1 184 ? 23.096 6.559 -13.921 1.00 66.94 184 TYR A C 1
ATOM 1454 O O . TYR A 1 184 ? 23.642 7.050 -14.905 1.00 66.94 184 TYR A O 1
ATOM 1462 N N . VAL A 1 185 ? 23.544 5.467 -13.302 1.00 71.12 185 VAL A N 1
ATOM 1463 C CA . VAL A 1 185 ? 24.853 4.853 -13.573 1.00 71.12 185 VAL A CA 1
ATOM 1464 C C . VAL A 1 185 ? 24.741 3.645 -14.508 1.00 71.12 185 VAL A C 1
ATOM 1466 O O . VAL A 1 185 ? 25.705 3.290 -15.175 1.00 71.12 185 VAL A O 1
ATOM 1469 N N . GLU A 1 186 ? 23.575 3.003 -14.587 1.00 72.88 186 GLU A N 1
ATOM 1470 C CA . GLU A 1 186 ? 23.430 1.779 -15.372 1.00 72.88 186 GLU A CA 1
ATOM 1471 C C . GLU A 1 186 ? 23.203 2.028 -16.867 1.00 72.88 186 GLU A C 1
ATOM 1473 O O . GLU A 1 186 ? 22.155 2.535 -17.282 1.00 72.88 186 GLU A O 1
ATOM 1478 N N . GLU A 1 187 ? 24.126 1.525 -17.682 1.00 77.19 187 GLU A N 1
ATOM 1479 C CA . GLU A 1 187 ? 24.043 1.513 -19.147 1.00 77.19 187 GLU A CA 1
ATOM 1480 C C . GLU A 1 187 ? 23.734 0.125 -19.737 1.00 77.19 187 GLU A C 1
ATOM 1482 O O . GLU A 1 187 ? 23.523 0.011 -20.943 1.00 77.19 187 GLU A O 1
ATOM 1487 N N . SER A 1 188 ? 23.669 -0.936 -18.920 1.00 83.69 188 SER A N 1
ATOM 1488 C CA . SER A 1 188 ? 23.397 -2.286 -19.422 1.00 83.69 188 SER A CA 1
ATOM 1489 C C . SER A 1 188 ? 21.921 -2.539 -19.754 1.00 83.69 188 SER A C 1
ATOM 1491 O O . SER A 1 188 ? 20.994 -1.997 -19.146 1.00 83.69 188 SER A O 1
ATOM 1493 N N . ASN A 1 189 ? 21.705 -3.473 -20.685 1.00 84.69 189 ASN A N 1
ATOM 1494 C CA . ASN A 1 189 ? 20.385 -4.013 -21.017 1.00 84.69 189 ASN A CA 1
ATOM 1495 C C . ASN A 1 189 ? 19.917 -5.117 -20.046 1.00 84.69 189 ASN A C 1
ATOM 1497 O O . ASN A 1 189 ? 18.847 -5.690 -20.236 1.00 84.69 189 ASN A O 1
ATOM 1501 N N . THR A 1 190 ? 20.690 -5.420 -19.004 1.00 88.62 190 THR A N 1
ATOM 1502 C CA . THR A 1 190 ? 20.386 -6.462 -18.009 1.00 88.62 190 THR A CA 1
ATOM 1503 C C . THR A 1 190 ? 20.673 -5.943 -16.595 1.00 88.62 190 THR A C 1
ATOM 1505 O O . THR A 1 190 ? 21.545 -6.473 -15.902 1.00 88.62 190 THR A O 1
ATOM 1508 N N . PRO A 1 191 ? 19.977 -4.880 -16.154 1.00 88.94 191 PRO A N 1
ATOM 1509 C CA . PRO A 1 191 ? 20.265 -4.218 -14.886 1.00 88.94 191 PRO A CA 1
ATOM 1510 C C . PRO A 1 191 ? 20.001 -5.124 -13.676 1.00 88.94 191 PRO A C 1
ATOM 1512 O O . PRO A 1 191 ? 18.931 -5.724 -13.561 1.00 88.94 191 PRO A O 1
ATOM 1515 N N . LEU A 1 192 ? 20.936 -5.170 -12.720 1.00 91.06 192 LEU A N 1
ATOM 1516 C CA . LEU A 1 192 ? 20.790 -5.965 -11.487 1.00 91.06 192 LEU A CA 1
ATOM 1517 C C . LEU A 1 192 ? 19.985 -5.238 -10.392 1.00 91.06 192 LEU A C 1
ATOM 1519 O O . LEU A 1 192 ? 19.250 -5.855 -9.620 1.00 91.06 192 LEU A O 1
ATOM 1523 N N . TYR A 1 193 ? 20.111 -3.917 -10.292 1.00 89.88 193 TYR A N 1
ATOM 1524 C CA . TYR A 1 193 ? 19.528 -3.143 -9.191 1.00 89.88 193 TYR A CA 1
ATOM 1525 C C . TYR A 1 193 ? 17.985 -3.177 -9.111 1.00 89.88 193 TYR A C 1
ATOM 1527 O O . TYR A 1 193 ? 17.483 -3.195 -7.983 1.00 89.88 193 TYR A O 1
ATOM 1535 N N . PRO A 1 194 ? 17.195 -3.255 -10.210 1.00 91.12 194 PRO A N 1
ATOM 1536 C CA . PRO A 1 194 ? 15.743 -3.395 -10.110 1.00 91.12 194 PRO A CA 1
ATOM 1537 C C . PRO A 1 194 ? 15.334 -4.732 -9.489 1.00 91.12 194 PRO A C 1
ATOM 1539 O O . PRO A 1 194 ? 14.346 -4.784 -8.755 1.00 91.12 194 PRO A O 1
ATOM 1542 N N . LEU A 1 195 ? 16.114 -5.796 -9.726 1.00 94.62 195 LEU A N 1
ATOM 1543 C CA . LEU A 1 195 ? 15.917 -7.096 -9.088 1.00 94.62 195 LEU A CA 1
ATOM 1544 C C . LEU A 1 195 ? 16.174 -6.999 -7.583 1.00 94.62 195 LEU A C 1
ATOM 1546 O O . LEU A 1 195 ? 15.310 -7.393 -6.802 1.00 94.62 195 LEU A O 1
ATOM 1550 N N . ILE A 1 196 ? 17.315 -6.434 -7.171 1.00 96.00 196 ILE A N 1
ATOM 1551 C CA . ILE A 1 196 ? 17.642 -6.253 -5.746 1.00 96.00 196 ILE A CA 1
ATOM 1552 C C . ILE A 1 196 ? 16.538 -5.451 -5.054 1.00 96.00 196 ILE A C 1
ATOM 1554 O O . ILE A 1 196 ? 16.002 -5.875 -4.031 1.00 96.00 196 ILE A O 1
ATOM 1558 N N . ALA A 1 197 ? 16.155 -4.319 -5.640 1.00 95.06 197 ALA A N 1
ATOM 1559 C CA . ALA A 1 197 ? 15.120 -3.462 -5.093 1.00 95.06 197 ALA A CA 1
ATOM 1560 C C . ALA A 1 197 ? 13.753 -4.171 -5.030 1.00 95.06 197 ALA A C 1
ATOM 1562 O O . ALA A 1 197 ? 13.054 -4.070 -4.025 1.00 95.06 197 ALA A O 1
ATOM 1563 N N . GLY A 1 198 ? 13.408 -4.969 -6.045 1.00 95.75 198 GLY A N 1
ATOM 1564 C CA . GLY A 1 198 ? 12.208 -5.805 -6.045 1.00 95.75 198 GLY A CA 1
ATOM 1565 C C . GLY A 1 198 ? 12.204 -6.869 -4.946 1.00 95.75 198 GLY A C 1
ATOM 1566 O O . GLY A 1 198 ? 11.183 -7.086 -4.295 1.00 95.75 198 GLY A O 1
ATOM 1567 N N . VAL A 1 1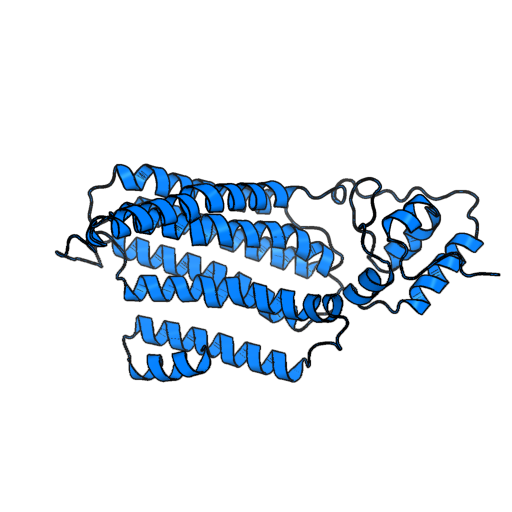99 ? 13.344 -7.522 -4.698 1.00 98.44 199 VAL A N 1
ATOM 1568 C CA . VAL A 1 199 ? 13.483 -8.518 -3.619 1.00 98.44 199 VAL A CA 1
ATOM 1569 C C . VAL A 1 199 ? 13.324 -7.863 -2.246 1.00 98.44 199 VAL A C 1
ATOM 1571 O O . VAL A 1 199 ? 12.654 -8.425 -1.378 1.00 98.44 199 VAL A O 1
ATOM 1574 N N . LEU A 1 200 ? 13.876 -6.661 -2.053 1.00 98.56 200 LEU A N 1
ATOM 1575 C CA . LEU A 1 200 ? 13.686 -5.890 -0.821 1.00 98.56 200 LEU A CA 1
ATOM 1576 C C . LEU A 1 200 ? 12.209 -5.529 -0.605 1.00 98.56 200 LEU A C 1
ATOM 1578 O O . LEU A 1 200 ? 11.682 -5.770 0.483 1.00 98.56 200 LEU A O 1
ATOM 1582 N N . ASP A 1 201 ? 11.525 -5.032 -1.639 1.00 97.88 201 ASP A N 1
ATOM 1583 C CA . ASP A 1 201 ? 10.095 -4.704 -1.573 1.00 97.88 201 ASP A CA 1
ATOM 1584 C C . ASP A 1 201 ? 9.239 -5.949 -1.291 1.00 97.88 201 ASP A C 1
ATOM 1586 O O . ASP A 1 201 ? 8.322 -5.909 -0.471 1.00 97.88 201 ASP A O 1
ATOM 1590 N N . THR A 1 202 ? 9.581 -7.089 -1.896 1.00 98.69 202 THR A N 1
ATOM 1591 C CA . THR A 1 202 ? 8.929 -8.381 -1.628 1.00 98.69 202 THR A CA 1
ATOM 1592 C C . THR A 1 202 ? 9.120 -8.812 -0.177 1.00 98.69 202 THR A C 1
ATOM 1594 O O . THR A 1 202 ? 8.167 -9.235 0.482 1.00 98.69 202 THR A O 1
ATOM 1597 N N . GLY A 1 203 ? 10.335 -8.661 0.358 1.00 98.75 203 GLY A N 1
ATOM 1598 C CA . GLY A 1 203 ? 10.623 -8.903 1.769 1.00 98.75 203 GLY A CA 1
ATOM 1599 C C . GLY A 1 203 ? 9.803 -7.994 2.687 1.00 98.75 203 GLY A C 1
ATOM 1600 O O . GLY A 1 203 ? 9.240 -8.460 3.680 1.00 98.75 203 GLY A O 1
ATOM 1601 N N . ALA A 1 204 ? 9.661 -6.715 2.335 1.00 98.69 204 ALA A N 1
ATOM 1602 C CA . ALA A 1 204 ? 8.826 -5.776 3.073 1.00 98.69 204 ALA A CA 1
ATOM 1603 C C . ALA A 1 204 ? 7.343 -6.169 3.050 1.00 98.69 204 ALA A C 1
ATOM 1605 O O . ALA A 1 204 ? 6.706 -6.171 4.106 1.00 98.69 204 ALA A O 1
ATOM 1606 N N . ALA A 1 205 ? 6.810 -6.556 1.887 1.00 98.75 205 ALA A N 1
ATOM 1607 C CA . ALA A 1 205 ? 5.433 -7.020 1.730 1.00 98.75 205 ALA A CA 1
ATOM 1608 C C . ALA A 1 205 ? 5.165 -8.308 2.530 1.00 98.75 205 ALA A C 1
ATOM 1610 O O . ALA A 1 205 ? 4.135 -8.426 3.197 1.00 98.75 205 ALA A O 1
ATOM 1611 N N . ALA A 1 206 ? 6.117 -9.248 2.545 1.00 98.81 206 ALA A N 1
ATOM 1612 C CA . ALA A 1 206 ? 6.024 -10.466 3.348 1.00 98.81 206 ALA A CA 1
ATOM 1613 C C . ALA A 1 206 ? 5.997 -10.153 4.851 1.00 98.81 206 ALA A C 1
ATOM 1615 O O . ALA A 1 206 ? 5.166 -10.687 5.590 1.00 98.81 206 ALA A O 1
ATOM 1616 N N . ILE A 1 207 ? 6.871 -9.252 5.309 1.00 98.69 207 ILE A N 1
ATOM 1617 C CA . ILE A 1 207 ? 6.884 -8.802 6.703 1.00 98.69 207 ILE A CA 1
ATOM 1618 C C . ILE A 1 207 ? 5.568 -8.107 7.061 1.00 98.69 207 ILE A C 1
ATOM 1620 O O . ILE A 1 207 ? 4.999 -8.415 8.109 1.00 98.69 207 ILE A O 1
ATOM 1624 N N . PHE A 1 208 ? 5.073 -7.219 6.196 1.00 98.50 208 PHE A N 1
ATOM 1625 C CA . PHE A 1 208 ? 3.797 -6.528 6.370 1.00 98.50 208 PHE A CA 1
ATOM 1626 C C . PHE A 1 208 ? 2.646 -7.517 6.557 1.00 98.50 208 PHE A C 1
ATOM 1628 O O . PHE A 1 208 ? 1.970 -7.483 7.587 1.00 98.50 208 PHE A O 1
ATOM 1635 N N . LEU A 1 209 ? 2.504 -8.480 5.640 1.00 98.50 209 LEU A N 1
ATOM 1636 C CA . LEU A 1 209 ? 1.500 -9.538 5.736 1.00 98.50 209 LEU A CA 1
ATOM 1637 C C . LEU A 1 209 ? 1.625 -10.319 7.053 1.00 98.50 209 LEU A C 1
ATOM 1639 O O . LEU A 1 209 ? 0.636 -10.503 7.761 1.00 98.50 209 LEU A O 1
ATOM 1643 N N . VAL A 1 210 ? 2.831 -10.761 7.428 1.00 98.44 210 VAL A N 1
ATOM 1644 C CA . VAL A 1 210 ? 3.042 -11.558 8.650 1.00 98.44 210 VAL A CA 1
ATOM 1645 C C . VAL A 1 210 ? 2.731 -10.761 9.918 1.00 98.44 210 VAL A C 1
ATOM 1647 O O . VAL A 1 210 ? 2.121 -11.306 10.843 1.00 98.44 210 VAL A O 1
ATOM 1650 N N . VAL A 1 211 ? 3.142 -9.494 9.993 1.00 96.94 211 VAL A N 1
ATOM 1651 C CA . VAL A 1 211 ? 2.852 -8.610 11.132 1.00 96.94 211 VAL A CA 1
ATOM 1652 C C . VAL A 1 211 ? 1.345 -8.402 11.270 1.00 96.94 211 VAL A C 1
ATOM 1654 O O . VAL A 1 211 ? 0.800 -8.592 12.361 1.00 96.94 211 VAL A O 1
ATOM 1657 N N . CYS A 1 212 ? 0.656 -8.088 10.174 1.00 96.00 212 CYS A N 1
ATOM 1658 C CA . CYS A 1 212 ? -0.784 -7.866 10.177 1.00 96.00 212 CYS A CA 1
ATOM 1659 C C . CYS A 1 212 ? -1.570 -9.144 10.495 1.00 96.00 212 CYS A C 1
ATOM 1661 O O . CYS A 1 212 ? -2.458 -9.111 11.341 1.00 96.00 212 CYS A O 1
ATOM 1663 N N . LEU A 1 213 ? -1.203 -10.296 9.923 1.00 96.38 213 LEU A N 1
ATOM 1664 C CA . LEU A 1 213 ? -1.835 -11.582 10.242 1.00 96.38 213 LEU A CA 1
ATOM 1665 C C . LEU A 1 213 ? -1.658 -11.972 11.711 1.00 96.38 213 LEU A C 1
ATOM 1667 O O . LEU A 1 213 ? -2.588 -12.482 12.330 1.00 96.38 213 LEU A O 1
ATOM 1671 N N . ARG A 1 214 ? -0.471 -11.752 12.287 1.00 95.31 214 ARG A N 1
ATOM 1672 C CA . ARG A 1 214 ? -0.237 -12.022 13.715 1.00 95.31 214 ARG A CA 1
ATOM 1673 C C . ARG A 1 214 ? -1.028 -11.076 14.611 1.00 95.31 214 ARG A C 1
ATOM 1675 O O . ARG A 1 214 ? -1.523 -11.525 15.635 1.00 95.31 214 ARG A O 1
ATOM 1682 N N . THR A 1 215 ? -1.163 -9.816 14.208 1.00 90.56 215 THR A N 1
ATOM 1683 C CA . THR A 1 215 ? -1.993 -8.822 14.903 1.00 90.56 215 THR A CA 1
ATOM 1684 C C . THR A 1 215 ? -3.469 -9.230 14.861 1.00 90.56 215 THR A C 1
ATOM 1686 O O . THR A 1 215 ? -4.112 -9.308 15.899 1.00 90.56 215 THR A O 1
ATOM 1689 N N . LEU A 1 216 ? -3.979 -9.631 13.691 1.00 91.00 216 LEU A N 1
ATOM 1690 C CA . LEU A 1 216 ? -5.344 -10.147 13.527 1.00 91.00 216 LEU A CA 1
ATOM 1691 C C . LEU A 1 216 ? -5.622 -11.391 14.378 1.00 91.00 216 LEU A C 1
ATOM 1693 O O . LEU A 1 216 ? -6.708 -11.521 14.926 1.00 91.00 216 LEU A O 1
ATOM 1697 N N . LYS A 1 217 ? -4.650 -12.301 14.510 1.00 91.12 217 LYS A N 1
ATOM 1698 C CA . LYS A 1 217 ? -4.795 -13.519 15.326 1.00 91.12 217 LYS A CA 1
ATOM 1699 C C . LYS A 1 217 ? -4.925 -13.255 16.829 1.00 91.12 217 LYS A C 1
ATOM 1701 O O . LYS A 1 217 ? -5.376 -14.148 17.533 1.00 91.12 217 LYS A O 1
ATOM 1706 N N . GLN A 1 218 ? -4.502 -12.089 17.318 1.00 84.56 218 GLN A N 1
ATOM 1707 C CA . GLN A 1 218 ? -4.688 -11.702 18.721 1.00 84.56 218 GLN A CA 1
ATOM 1708 C C . GLN A 1 218 ? -6.078 -11.124 18.996 1.00 84.56 218 GLN A C 1
ATOM 1710 O O . GLN A 1 218 ? -6.454 -10.984 20.154 1.00 84.56 218 GLN A O 1
ATOM 1715 N N . SER A 1 219 ? -6.816 -10.759 17.949 1.00 82.25 219 SER A N 1
ATOM 1716 C CA . SER A 1 219 ? -8.097 -10.084 18.086 1.00 82.25 219 SER A CA 1
ATOM 1717 C C . SER A 1 219 ? -9.207 -11.058 18.442 1.00 82.25 219 SER A C 1
ATOM 1719 O O . SER A 1 219 ? -9.331 -12.124 17.838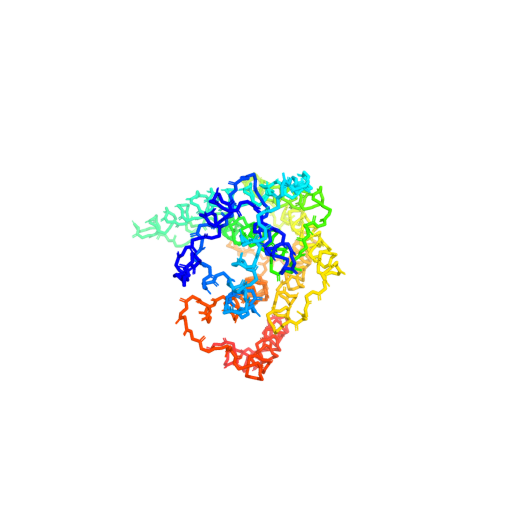 1.00 82.25 219 SER A O 1
ATOM 1721 N N . THR A 1 220 ? -10.040 -10.653 19.394 1.00 78.81 220 THR A N 1
ATOM 1722 C CA . THR A 1 220 ? -11.317 -11.300 19.710 1.00 78.81 220 THR A CA 1
ATOM 1723 C C . THR A 1 220 ? -12.480 -10.697 18.923 1.00 78.81 220 THR A C 1
ATOM 1725 O O . THR A 1 220 ? -13.591 -11.215 19.001 1.00 78.81 220 THR A O 1
ATOM 1728 N N . GLU A 1 221 ? -12.241 -9.622 18.162 1.00 78.31 221 GLU A N 1
ATOM 1729 C CA . GLU A 1 221 ? -13.270 -8.979 17.349 1.00 78.31 221 GLU A CA 1
ATOM 1730 C C . GLU A 1 221 ? -13.737 -9.913 16.225 1.00 78.31 221 GLU A C 1
ATOM 1732 O O . GLU A 1 221 ? -12.908 -10.546 15.551 1.00 78.31 221 GLU A O 1
ATOM 1737 N N . PRO A 1 222 ? -15.054 -9.985 15.964 1.00 80.69 222 PRO A N 1
ATOM 1738 C CA . PRO A 1 222 ? -15.583 -10.829 14.911 1.00 80.69 222 PRO A CA 1
ATOM 1739 C C . PRO A 1 222 ? -15.033 -10.415 13.542 1.00 80.69 222 PRO A C 1
ATOM 1741 O O . PRO A 1 222 ? -14.701 -9.254 13.267 1.00 80.69 222 PRO A O 1
ATOM 1744 N N . LYS A 1 223 ? -14.936 -11.402 12.647 1.00 85.50 223 LYS A N 1
ATOM 1745 C CA . LYS A 1 223 ? -14.542 -11.147 11.263 1.00 85.50 223 LYS A CA 1
ATOM 1746 C C . LYS A 1 223 ? -15.676 -10.449 10.523 1.00 85.50 223 LYS A C 1
ATOM 1748 O O . LYS A 1 223 ? -16.761 -11.010 10.400 1.00 85.50 223 LYS A O 1
ATOM 1753 N N . GLY A 1 224 ? -15.397 -9.261 10.001 1.00 85.00 224 GLY A N 1
ATOM 1754 C CA . GLY A 1 224 ? -16.310 -8.522 9.133 1.00 85.00 224 GLY A CA 1
ATOM 1755 C C . GLY A 1 224 ? -15.962 -8.702 7.656 1.00 85.00 224 GLY A C 1
ATOM 1756 O O . GLY A 1 224 ? -14.877 -9.171 7.307 1.00 85.00 224 GLY A O 1
ATOM 1757 N N . ILE A 1 225 ? -16.865 -8.295 6.761 1.00 87.75 225 ILE A N 1
ATOM 1758 C CA . ILE A 1 225 ? -16.644 -8.395 5.309 1.00 87.75 225 ILE A CA 1
ATOM 1759 C C . ILE A 1 225 ? -15.418 -7.595 4.835 1.00 87.75 225 ILE A C 1
ATOM 1761 O O . ILE A 1 225 ? -14.719 -8.026 3.917 1.00 87.75 225 ILE A O 1
ATOM 1765 N N . GLN A 1 226 ? -15.106 -6.478 5.501 1.00 90.12 226 GLN A N 1
ATOM 1766 C CA . GLN A 1 226 ? -13.920 -5.661 5.247 1.00 90.12 226 GLN A CA 1
ATOM 1767 C C . GLN A 1 226 ? -12.613 -6.443 5.402 1.00 90.12 226 GLN A C 1
ATOM 1769 O O . GLN A 1 226 ? -11.655 -6.181 4.678 1.00 90.12 226 GLN A O 1
ATOM 1774 N N . ASP A 1 227 ? -12.570 -7.435 6.296 1.00 92.19 227 ASP A N 1
ATOM 1775 C CA . ASP A 1 227 ? -11.350 -8.198 6.558 1.00 92.19 227 ASP A CA 1
ATOM 1776 C C . ASP A 1 227 ? -10.939 -9.031 5.344 1.00 92.19 227 ASP A C 1
ATOM 1778 O O . ASP A 1 227 ? -9.748 -9.243 5.127 1.00 92.19 227 ASP A O 1
ATOM 1782 N N . ASN A 1 228 ? -11.904 -9.467 4.525 1.00 95.00 228 ASN A N 1
ATOM 1783 C CA . ASN A 1 228 ? -11.623 -10.204 3.294 1.00 95.00 228 ASN A CA 1
ATOM 1784 C C . ASN A 1 228 ? -10.892 -9.323 2.282 1.00 95.00 228 ASN A C 1
ATOM 1786 O O . ASN A 1 228 ? -9.896 -9.752 1.706 1.00 95.00 228 ASN A O 1
ATOM 1790 N N . PHE A 1 229 ? -11.355 -8.084 2.108 1.00 96.88 229 PHE A N 1
ATOM 1791 C CA . PHE A 1 229 ? -10.706 -7.097 1.251 1.00 96.88 229 PHE A CA 1
ATOM 1792 C C . PHE A 1 229 ? -9.312 -6.742 1.770 1.00 96.88 229 PHE A C 1
ATOM 1794 O O . PHE A 1 229 ? -8.343 -6.820 1.024 1.00 96.88 229 PHE A O 1
ATOM 1801 N N . LEU A 1 230 ? -9.173 -6.441 3.063 1.00 96.06 230 LEU A N 1
ATOM 1802 C CA . LEU A 1 230 ? -7.874 -6.122 3.662 1.00 96.06 230 LEU A CA 1
ATOM 1803 C C . LEU A 1 230 ? -6.886 -7.293 3.531 1.00 96.06 230 LEU A C 1
ATOM 1805 O O . LEU A 1 230 ? -5.728 -7.092 3.165 1.00 96.06 230 LEU A O 1
ATOM 1809 N N . LEU A 1 231 ? -7.341 -8.528 3.771 1.00 96.81 231 LEU A N 1
ATOM 1810 C CA . LEU A 1 231 ? -6.526 -9.729 3.595 1.00 96.81 231 LEU A CA 1
ATOM 1811 C C . LEU A 1 231 ? -6.126 -9.942 2.135 1.00 96.81 231 LEU A C 1
ATOM 1813 O O . LEU A 1 231 ? -4.947 -10.176 1.867 1.00 96.81 231 LEU A O 1
ATOM 1817 N N . ALA A 1 232 ? -7.075 -9.835 1.204 1.00 97.81 232 ALA A N 1
ATOM 1818 C CA . ALA A 1 232 ? -6.796 -9.931 -0.224 1.00 97.81 232 ALA A CA 1
ATOM 1819 C C . ALA A 1 232 ? -5.774 -8.875 -0.649 1.00 97.81 232 ALA A C 1
ATOM 1821 O O . ALA A 1 232 ? -4.801 -9.216 -1.310 1.00 97.81 232 ALA A O 1
ATOM 1822 N N . GLY A 1 233 ? -5.923 -7.630 -0.189 1.00 98.25 233 GLY A N 1
ATOM 1823 C CA . GLY A 1 233 ? -4.978 -6.553 -0.459 1.00 98.25 233 GLY A CA 1
ATOM 1824 C C . GLY A 1 233 ? -3.557 -6.883 -0.000 1.00 98.25 233 GLY A C 1
ATOM 1825 O O . GLY A 1 233 ? -2.609 -6.734 -0.767 1.00 98.25 233 GLY A O 1
ATOM 1826 N N . MET A 1 234 ? -3.392 -7.392 1.225 1.00 98.31 234 MET A N 1
ATOM 1827 C CA . MET A 1 234 ? -2.074 -7.787 1.743 1.00 98.31 234 MET A CA 1
ATOM 1828 C C . MET A 1 234 ? -1.459 -8.956 0.962 1.00 98.31 234 MET A C 1
ATOM 1830 O O . MET A 1 234 ? -0.256 -8.966 0.705 1.00 98.31 234 MET A O 1
ATOM 1834 N N . VAL A 1 235 ? -2.276 -9.942 0.580 1.00 98.44 235 VAL A N 1
ATOM 1835 C CA . VAL A 1 235 ? -1.833 -11.089 -0.225 1.00 98.44 235 VAL A CA 1
ATOM 1836 C C . VAL A 1 235 ? -1.429 -10.637 -1.626 1.00 98.44 235 VAL A C 1
ATOM 1838 O O . VAL A 1 235 ? -0.354 -11.001 -2.098 1.00 98.44 235 VAL A O 1
ATOM 1841 N N . TRP A 1 236 ? -2.234 -9.793 -2.270 1.00 98.25 236 TRP A N 1
ATOM 1842 C CA . TRP A 1 236 ? -1.918 -9.230 -3.578 1.00 98.25 236 TRP A CA 1
ATOM 1843 C C . TRP A 1 236 ? -0.684 -8.339 -3.555 1.00 98.25 236 TRP A C 1
ATOM 1845 O O . TRP A 1 236 ? 0.068 -8.355 -4.523 1.00 98.25 236 TRP A O 1
ATOM 1855 N N . PHE A 1 237 ? -0.419 -7.621 -2.462 1.00 98.50 237 PHE A N 1
ATOM 1856 C CA . PHE A 1 237 ? 0.817 -6.852 -2.328 1.00 98.50 237 PHE A CA 1
ATOM 1857 C C . PHE A 1 237 ? 2.049 -7.764 -2.351 1.00 98.50 237 PHE A C 1
ATOM 1859 O O . PHE A 1 237 ? 3.004 -7.498 -3.080 1.00 98.50 237 PHE A O 1
ATOM 1866 N N . LEU A 1 238 ? 2.000 -8.885 -1.623 1.00 98.69 238 LEU A N 1
ATOM 1867 C CA . LEU A 1 238 ? 3.062 -9.890 -1.652 1.00 98.69 238 LEU A CA 1
ATOM 1868 C C . LEU A 1 238 ? 3.204 -10.531 -3.041 1.00 98.69 238 LEU A C 1
ATOM 1870 O O . LEU A 1 238 ? 4.317 -10.627 -3.552 1.00 98.69 238 LEU A O 1
ATOM 1874 N N . ILE A 1 239 ? 2.094 -10.931 -3.670 1.00 97.69 239 ILE A N 1
ATOM 1875 C CA . ILE A 1 239 ? 2.102 -11.496 -5.029 1.00 97.69 239 ILE A CA 1
ATOM 1876 C C . ILE A 1 239 ? 2.687 -10.491 -6.027 1.00 97.69 239 ILE A C 1
ATOM 1878 O O . ILE A 1 239 ? 3.530 -10.859 -6.839 1.00 97.69 239 ILE A O 1
ATOM 1882 N N . SER A 1 240 ? 2.283 -9.223 -5.951 1.00 96.69 240 SER A N 1
ATOM 1883 C CA . SER A 1 240 ? 2.801 -8.144 -6.792 1.00 96.69 240 SER A CA 1
ATOM 1884 C C . SER A 1 240 ? 4.316 -7.987 -6.629 1.00 96.69 240 SER A C 1
ATOM 1886 O O . SER A 1 240 ? 5.020 -7.897 -7.635 1.00 96.69 240 SER A O 1
ATOM 1888 N N . GLY A 1 241 ? 4.831 -8.034 -5.395 1.00 97.19 241 GLY A N 1
ATOM 1889 C CA . GLY A 1 241 ? 6.272 -8.039 -5.127 1.00 97.19 241 GLY A CA 1
ATOM 1890 C C . GLY A 1 241 ? 6.982 -9.232 -5.772 1.00 97.19 241 GLY A C 1
ATOM 1891 O O . GLY A 1 241 ? 7.920 -9.043 -6.544 1.00 97.19 241 GLY A O 1
ATOM 1892 N N . ILE A 1 242 ? 6.480 -10.452 -5.542 1.00 97.94 242 ILE A N 1
ATOM 1893 C CA . ILE A 1 242 ? 7.046 -11.685 -6.116 1.00 97.94 242 ILE A CA 1
ATOM 1894 C C . ILE A 1 242 ? 7.089 -11.606 -7.646 1.00 97.94 242 ILE A C 1
ATOM 1896 O O . ILE A 1 242 ? 8.127 -11.875 -8.248 1.00 97.94 242 ILE A O 1
ATOM 1900 N N . VAL A 1 243 ? 5.982 -11.207 -8.279 1.00 95.44 243 VAL A N 1
ATOM 1901 C CA . VAL A 1 243 ? 5.896 -11.058 -9.737 1.00 95.44 243 VAL A CA 1
ATOM 1902 C C . VAL A 1 243 ? 6.903 -10.021 -10.229 1.00 95.44 243 VAL A C 1
ATOM 1904 O O . VAL A 1 243 ? 7.626 -10.292 -11.183 1.00 95.44 243 VAL A O 1
ATOM 1907 N N . TYR A 1 244 ? 7.019 -8.869 -9.564 1.00 95.00 244 TYR A N 1
ATOM 1908 C CA . TYR A 1 244 ? 8.014 -7.858 -9.922 1.00 95.00 244 TYR A CA 1
ATOM 1909 C C . TYR A 1 244 ? 9.446 -8.391 -9.825 1.00 95.00 244 TYR A C 1
ATOM 1911 O O . TYR A 1 244 ? 10.241 -8.182 -10.742 1.00 95.00 244 TYR A O 1
ATOM 1919 N N . SER A 1 245 ? 9.784 -9.103 -8.748 1.00 97.25 245 SER A N 1
ATOM 1920 C CA . SER A 1 245 ? 11.094 -9.738 -8.584 1.00 97.25 245 SER A CA 1
ATOM 1921 C C . SER A 1 245 ? 11.376 -10.762 -9.678 1.00 97.25 245 SER A C 1
ATOM 1923 O O . SER A 1 245 ? 12.471 -10.757 -10.230 1.00 97.25 245 SER A O 1
ATOM 1925 N N . ILE A 1 246 ? 10.401 -11.602 -10.036 1.00 96.31 246 ILE A N 1
ATOM 1926 C CA . ILE A 1 246 ? 10.548 -12.583 -11.120 1.00 96.31 246 ILE A CA 1
ATOM 1927 C C . ILE A 1 246 ? 10.783 -11.872 -12.452 1.00 96.31 246 ILE A C 1
ATOM 1929 O O . ILE A 1 246 ? 11.739 -12.199 -13.148 1.00 96.31 246 ILE A O 1
ATOM 1933 N N . LEU A 1 247 ? 9.976 -10.863 -12.787 1.00 93.88 247 LEU A N 1
ATOM 1934 C CA . LEU A 1 247 ? 10.138 -10.107 -14.030 1.00 93.88 247 LEU A CA 1
ATOM 1935 C C . LEU A 1 247 ? 11.524 -9.450 -14.108 1.00 93.88 247 LEU A C 1
ATOM 1937 O O . LEU A 1 247 ? 12.176 -9.497 -15.147 1.00 93.88 247 LEU A O 1
ATOM 1941 N N . ASN A 1 248 ? 12.026 -8.887 -13.009 1.00 94.12 248 ASN A N 1
ATOM 1942 C CA . ASN A 1 248 ? 13.362 -8.289 -12.999 1.00 94.12 248 ASN A CA 1
ATOM 1943 C C . ASN A 1 248 ? 14.494 -9.330 -12.965 1.00 94.12 248 ASN A C 1
ATOM 1945 O O . ASN A 1 248 ? 15.576 -9.053 -13.474 1.00 94.12 248 ASN A O 1
ATOM 1949 N N . LEU A 1 249 ? 14.253 -10.540 -12.452 1.00 96.31 249 LEU A N 1
ATOM 1950 C CA . LEU A 1 249 ? 15.181 -11.664 -12.596 1.00 96.31 249 LEU A CA 1
ATOM 1951 C C . LEU A 1 249 ? 15.277 -12.100 -14.060 1.00 96.31 249 LEU A C 1
ATOM 1953 O O . LEU A 1 249 ? 16.374 -12.268 -14.577 1.00 96.31 249 LEU A O 1
ATOM 1957 N N . GLN A 1 250 ? 14.144 -12.235 -14.747 1.00 95.38 250 GLN A N 1
ATOM 1958 C CA . GLN A 1 250 ? 14.109 -12.564 -16.173 1.00 95.38 250 GLN A CA 1
ATOM 1959 C C . GLN A 1 250 ? 14.812 -11.495 -17.016 1.00 95.38 250 GLN A C 1
ATOM 1961 O O . GLN A 1 250 ? 15.570 -11.834 -17.925 1.00 95.38 250 GLN A O 1
ATOM 1966 N N . LEU A 1 251 ? 14.615 -10.216 -16.677 1.00 93.00 251 LEU A N 1
ATOM 1967 C CA . LEU A 1 251 ? 15.337 -9.104 -17.289 1.00 93.00 251 LEU A CA 1
ATOM 1968 C C . LEU A 1 251 ? 16.851 -9.220 -17.070 1.00 93.00 251 LEU A C 1
ATOM 1970 O O . LEU A 1 251 ? 17.610 -9.123 -18.029 1.00 93.00 251 LEU A O 1
ATOM 1974 N N . TYR A 1 252 ? 17.288 -9.462 -15.833 1.00 94.31 252 TYR A N 1
ATOM 1975 C CA . TYR A 1 252 ? 18.703 -9.641 -15.499 1.00 94.31 252 TYR A CA 1
ATOM 1976 C C . TYR A 1 252 ? 19.333 -10.839 -16.230 1.00 94.31 252 TYR A C 1
ATOM 1978 O O . TYR A 1 252 ? 20.476 -10.771 -16.667 1.00 94.31 252 TYR A O 1
ATOM 1986 N N . LEU A 1 253 ? 18.566 -11.913 -16.439 1.00 95.94 253 LEU A N 1
ATOM 1987 C CA . LEU A 1 253 ? 18.978 -13.088 -17.214 1.00 95.94 253 LEU A CA 1
ATOM 1988 C C . LEU A 1 253 ? 18.901 -12.883 -18.741 1.00 95.94 253 LEU A C 1
ATOM 1990 O O . LEU A 1 253 ? 19.129 -13.832 -19.489 1.00 95.94 253 LEU A O 1
ATOM 1994 N N . GLY A 1 254 ? 18.556 -11.683 -19.221 1.00 92.88 254 GLY A N 1
ATOM 1995 C CA . GLY A 1 254 ? 18.526 -11.356 -20.649 1.00 92.88 254 GLY A CA 1
ATOM 1996 C C . GLY A 1 254 ? 17.325 -11.916 -21.420 1.00 92.88 254 GLY A C 1
ATOM 1997 O O . GLY A 1 254 ? 17.368 -11.982 -22.644 1.00 92.88 254 GLY A O 1
ATOM 1998 N N . GLN A 1 255 ? 16.236 -12.302 -20.745 1.00 92.38 255 GLN A N 1
ATOM 1999 C CA . GLN A 1 255 ? 15.054 -12.900 -21.393 1.00 92.38 255 GLN A CA 1
ATOM 2000 C C . GLN A 1 255 ? 14.167 -11.891 -22.143 1.00 92.38 255 GLN A C 1
ATOM 2002 O O . GLN A 1 25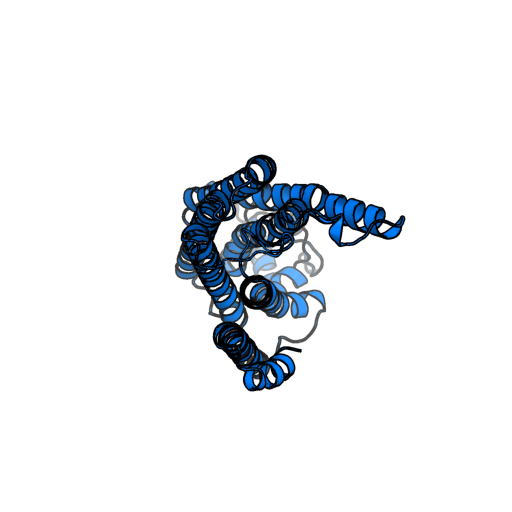5 ? 13.210 -12.287 -22.807 1.00 92.38 255 GLN A O 1
ATOM 2007 N N . PHE A 1 256 ? 14.473 -10.594 -22.052 1.00 89.62 256 PHE A N 1
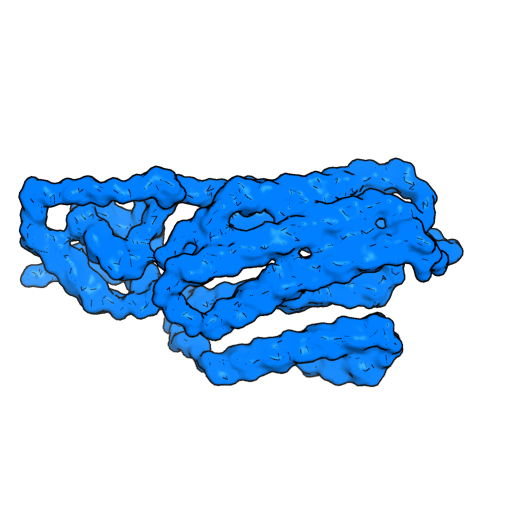ATOM 2008 C CA . PHE A 1 256 ? 13.763 -9.521 -22.753 1.00 89.62 256 PHE A CA 1
ATOM 2009 C C . PHE A 1 256 ? 14.704 -8.752 -23.697 1.00 89.62 256 PHE A C 1
ATOM 2011 O O . PHE A 1 256 ? 14.942 -7.560 -23.481 1.00 89.62 256 PHE A O 1
ATOM 2018 N N . PRO A 1 257 ? 15.275 -9.411 -24.726 1.00 88.44 257 PRO A N 1
ATOM 2019 C CA . PRO A 1 257 ? 16.114 -8.724 -25.697 1.00 88.44 257 PRO A CA 1
ATOM 2020 C C . PRO A 1 257 ? 15.274 -7.719 -26.488 1.00 88.44 257 PRO A C 1
ATOM 2022 O O . PRO A 1 257 ? 14.137 -8.000 -26.875 1.00 88.44 257 PRO A O 1
ATOM 2025 N N . SER A 1 258 ? 15.828 -6.533 -26.717 1.00 84.62 258 SER A N 1
ATOM 2026 C CA . SER A 1 258 ? 15.204 -5.519 -27.557 1.00 84.62 258 SER A CA 1
ATOM 2027 C C . SER A 1 258 ? 16.252 -4.573 -28.118 1.00 84.62 258 SER A C 1
ATOM 2029 O O . SER A 1 258 ? 17.018 -3.988 -27.357 1.00 84.62 258 SER A O 1
ATOM 2031 N N . ASP A 1 259 ? 16.183 -4.348 -29.427 1.00 84.69 259 ASP A N 1
ATOM 2032 C CA . ASP A 1 259 ? 16.994 -3.349 -30.129 1.00 84.69 259 ASP A CA 1
ATOM 2033 C C . ASP A 1 259 ? 16.362 -1.951 -30.079 1.00 84.69 259 ASP A C 1
ATOM 2035 O O . ASP A 1 259 ? 17.015 -0.957 -30.383 1.00 84.69 259 ASP A O 1
ATOM 2039 N N . ASN A 1 260 ? 15.086 -1.849 -29.680 1.00 83.19 260 ASN A N 1
ATOM 2040 C CA . ASN A 1 260 ? 14.412 -0.565 -29.507 1.00 83.19 260 ASN A CA 1
ATOM 2041 C C . ASN A 1 260 ? 14.965 0.161 -28.259 1.00 83.19 260 ASN A C 1
ATOM 2043 O O . ASN A 1 260 ? 14.730 -0.320 -27.141 1.00 83.19 260 ASN A O 1
ATOM 2047 N N . PRO A 1 261 ? 15.613 1.335 -28.416 1.00 78.12 261 PRO A N 1
ATOM 2048 C CA . PRO A 1 261 ? 16.230 2.074 -27.311 1.00 78.12 261 PRO A CA 1
ATOM 2049 C C . PRO A 1 261 ? 15.256 2.495 -26.202 1.00 78.12 261 PRO A C 1
ATOM 2051 O O . PRO A 1 261 ? 15.669 2.693 -25.062 1.00 78.12 261 PRO A O 1
ATOM 2054 N N . LEU A 1 262 ? 13.957 2.609 -26.504 1.00 76.69 262 LEU A N 1
ATOM 2055 C CA . LEU A 1 262 ? 12.934 3.023 -25.539 1.00 76.69 262 LEU A CA 1
ATOM 2056 C C . LEU A 1 262 ? 12.584 1.923 -24.525 1.00 76.69 262 LEU A C 1
ATOM 2058 O O . LEU A 1 262 ? 12.123 2.221 -23.423 1.00 76.69 262 LEU A O 1
ATOM 2062 N N . ILE A 1 263 ? 12.798 0.652 -24.881 1.00 80.38 263 ILE A N 1
ATOM 2063 C CA . ILE A 1 263 ? 12.408 -0.509 -24.061 1.00 80.38 263 ILE A CA 1
ATOM 2064 C C . ILE A 1 263 ? 13.570 -1.474 -23.765 1.00 80.38 263 ILE A C 1
ATOM 2066 O O . ILE A 1 263 ? 13.420 -2.345 -22.905 1.00 80.38 263 ILE A O 1
ATOM 2070 N N . ALA A 1 264 ? 14.727 -1.315 -24.415 1.00 84.12 264 ALA A N 1
ATOM 2071 C CA . ALA A 1 264 ? 15.942 -2.075 -24.122 1.00 84.12 264 ALA A CA 1
ATOM 2072 C C . ALA A 1 264 ? 16.335 -1.929 -22.643 1.00 84.12 264 ALA A C 1
ATOM 2074 O O . ALA A 1 264 ? 16.345 -0.821 -22.104 1.00 84.12 264 ALA A O 1
ATOM 2075 N N . GLY A 1 265 ? 16.584 -3.045 -21.950 1.00 85.12 265 GLY A N 1
ATOM 2076 C CA . GLY A 1 265 ? 16.913 -3.066 -20.519 1.00 85.12 265 GLY A CA 1
ATOM 2077 C C . GLY A 1 265 ? 15.739 -2.860 -19.565 1.00 85.12 265 GLY A C 1
ATOM 2078 O O . GLY A 1 265 ? 15.924 -2.341 -18.464 1.00 85.12 265 GLY A O 1
ATOM 2079 N N . SER A 1 266 ? 14.501 -3.103 -20.001 1.00 87.31 266 SER A N 1
ATOM 2080 C CA . SER A 1 266 ? 13.302 -3.044 -19.149 1.00 87.31 266 SER A CA 1
ATOM 2081 C C . SER A 1 266 ? 12.430 -4.267 -19.346 1.00 87.31 266 SER A C 1
ATOM 2083 O O . SER A 1 266 ? 12.462 -4.920 -20.384 1.00 87.31 266 SER A O 1
ATOM 2085 N N . VAL A 1 267 ? 11.599 -4.533 -18.344 1.00 89.00 267 VAL A N 1
ATOM 2086 C CA . VAL A 1 267 ? 10.495 -5.481 -18.469 1.00 89.00 267 VAL A CA 1
ATOM 2087 C C . VAL A 1 267 ? 9.568 -5.039 -19.606 1.00 89.00 267 VAL A C 1
ATOM 2089 O O . VAL A 1 267 ? 9.284 -3.850 -19.760 1.00 89.00 267 VAL A O 1
ATOM 2092 N N . LEU A 1 268 ? 9.078 -6.007 -20.385 1.00 87.12 268 LEU A N 1
ATOM 2093 C CA . LEU A 1 268 ? 8.150 -5.771 -21.493 1.00 87.12 268 LEU A CA 1
ATOM 2094 C C . LEU A 1 268 ? 6.931 -4.940 -21.034 1.00 87.12 268 LEU A C 1
ATOM 2096 O O . LEU A 1 268 ? 6.325 -5.287 -20.013 1.00 87.12 268 LEU A O 1
ATOM 2100 N N . PRO A 1 269 ? 6.503 -3.906 -21.789 1.00 85.62 269 PRO A N 1
ATOM 2101 C CA . PRO A 1 269 ? 5.457 -2.978 -21.348 1.00 85.62 269 PRO A CA 1
ATOM 2102 C C . PRO A 1 269 ? 4.146 -3.639 -20.908 1.00 85.62 269 PRO A C 1
ATOM 2104 O O . PRO A 1 269 ? 3.551 -3.226 -19.916 1.00 85.62 269 PRO A O 1
ATOM 2107 N N . TYR A 1 270 ? 3.705 -4.697 -21.594 1.00 84.31 270 TYR A N 1
ATOM 2108 C CA . TYR A 1 270 ? 2.470 -5.401 -21.236 1.00 84.31 270 TYR A CA 1
ATOM 2109 C C . TYR A 1 270 ? 2.596 -6.189 -19.918 1.00 84.31 270 TYR A C 1
ATOM 2111 O O . TYR A 1 270 ? 1.648 -6.219 -19.137 1.00 84.31 270 TYR A O 1
ATOM 2119 N N . LEU A 1 271 ? 3.767 -6.774 -19.627 1.00 88.56 271 LEU A N 1
ATOM 2120 C CA . LEU A 1 271 ? 4.036 -7.455 -18.351 1.00 88.56 271 LEU A CA 1
ATOM 2121 C C . LEU A 1 271 ? 4.156 -6.446 -17.211 1.00 88.56 271 LEU A C 1
ATOM 2123 O O . LEU A 1 271 ? 3.618 -6.664 -16.128 1.00 88.56 271 LEU A O 1
ATOM 2127 N N . PHE A 1 272 ? 4.821 -5.318 -17.468 1.00 88.06 272 PHE A N 1
ATOM 2128 C CA . PHE A 1 272 ? 4.898 -4.226 -16.507 1.00 88.06 272 PHE A CA 1
ATOM 2129 C C . PHE A 1 272 ? 3.506 -3.654 -16.205 1.00 88.06 272 PHE A C 1
ATOM 2131 O O . PHE A 1 272 ? 3.150 -3.493 -15.042 1.00 88.06 272 PHE A O 1
ATOM 2138 N N . SER A 1 273 ? 2.674 -3.439 -17.229 1.00 87.31 273 SER A N 1
ATOM 2139 C CA . SER A 1 273 ? 1.275 -3.026 -17.061 1.00 87.31 273 SER A CA 1
ATOM 2140 C C . SER A 1 273 ? 0.473 -4.038 -16.237 1.00 87.31 273 SER A C 1
ATOM 2142 O O . SER A 1 273 ? -0.255 -3.649 -15.322 1.00 87.31 273 SER A O 1
ATOM 2144 N N . ALA A 1 274 ? 0.643 -5.341 -16.490 1.00 89.56 274 ALA A N 1
ATOM 2145 C CA . ALA A 1 274 ? 0.012 -6.391 -15.691 1.00 89.56 274 ALA A CA 1
ATOM 2146 C C . ALA A 1 274 ? 0.405 -6.310 -14.210 1.00 89.56 274 ALA A C 1
ATOM 2148 O O . ALA A 1 274 ? -0.449 -6.398 -13.327 1.00 89.56 274 ALA A O 1
ATOM 2149 N N . TRP A 1 275 ? 1.689 -6.071 -13.938 1.00 92.56 275 TRP A N 1
ATOM 2150 C CA . TRP A 1 275 ? 2.180 -5.853 -12.584 1.00 92.56 275 TRP A CA 1
ATOM 2151 C C . TRP A 1 275 ? 1.581 -4.596 -11.927 1.00 92.56 275 TRP A C 1
ATOM 2153 O O . TRP A 1 275 ? 1.164 -4.662 -10.769 1.00 92.56 275 TRP A O 1
ATOM 2163 N N . VAL A 1 276 ? 1.472 -3.476 -12.651 1.00 92.62 276 VAL A N 1
ATOM 2164 C CA . VAL A 1 276 ? 0.834 -2.252 -12.128 1.00 92.62 276 VAL A CA 1
ATOM 2165 C C . VAL A 1 276 ? -0.619 -2.523 -11.730 1.00 92.62 276 VAL A C 1
ATOM 2167 O O . VAL A 1 276 ? -1.053 -2.073 -10.672 1.00 92.62 276 VAL A O 1
ATOM 2170 N N . HIS A 1 277 ? -1.363 -3.306 -12.516 1.00 91.69 277 HIS A N 1
ATOM 2171 C CA . HIS A 1 277 ? -2.737 -3.688 -12.173 1.00 91.69 277 HIS A CA 1
ATOM 2172 C C . HIS A 1 277 ? -2.794 -4.608 -10.949 1.00 91.69 277 HIS A C 1
ATOM 2174 O O . HIS A 1 277 ? -3.643 -4.405 -10.087 1.00 91.69 277 HIS A O 1
ATOM 2180 N N . LEU A 1 278 ? -1.874 -5.569 -10.810 1.00 93.50 278 LEU A N 1
ATOM 2181 C CA . LEU A 1 278 ? -1.751 -6.367 -9.581 1.00 93.50 278 LEU A CA 1
ATOM 2182 C C . LEU A 1 278 ? -1.529 -5.482 -8.350 1.00 93.50 278 LEU A C 1
ATOM 2184 O O . LEU A 1 278 ? -2.142 -5.705 -7.309 1.00 93.50 278 LEU A O 1
ATOM 2188 N N . PHE A 1 279 ? -0.672 -4.468 -8.470 1.00 96.69 279 PHE A N 1
ATOM 2189 C CA . PHE A 1 279 ? -0.390 -3.543 -7.379 1.00 96.69 279 PHE A CA 1
ATOM 2190 C C . PHE A 1 279 ? -1.600 -2.653 -7.065 1.00 96.69 279 PHE A C 1
ATOM 2192 O O . PHE A 1 279 ? -2.067 -2.606 -5.931 1.00 96.69 279 PHE A O 1
ATOM 2199 N N . LEU A 1 280 ? -2.144 -1.956 -8.060 1.00 96.00 280 LEU A N 1
ATOM 2200 C CA . LEU A 1 280 ? -3.250 -1.029 -7.846 1.00 96.00 280 LEU A CA 1
ATOM 2201 C C . LEU A 1 280 ? -4.537 -1.787 -7.526 1.00 96.00 280 LEU A C 1
ATOM 2203 O O . LEU A 1 280 ? -5.077 -1.663 -6.431 1.00 96.00 280 LEU A O 1
ATOM 2207 N N . MET A 1 281 ? -5.018 -2.613 -8.449 1.00 95.50 281 MET A N 1
ATOM 2208 C CA . MET A 1 281 ? -6.308 -3.281 -8.300 1.00 95.50 281 MET A CA 1
ATOM 2209 C C . MET A 1 281 ? -6.256 -4.358 -7.212 1.00 95.50 281 MET A C 1
ATOM 2211 O O . MET A 1 281 ? -7.170 -4.468 -6.393 1.00 95.50 281 MET A O 1
ATOM 2215 N N . GLY A 1 282 ? -5.169 -5.127 -7.163 1.00 96.62 282 GLY A N 1
ATOM 2216 C CA . GLY A 1 282 ? -5.009 -6.194 -6.181 1.00 96.62 282 GLY A CA 1
ATOM 2217 C C . GLY A 1 282 ? -4.748 -5.667 -4.781 1.00 96.62 282 GLY A C 1
ATOM 2218 O O . GLY A 1 282 ? -5.461 -6.044 -3.858 1.00 96.62 282 GLY A O 1
ATOM 2219 N N . PHE A 1 283 ? -3.766 -4.789 -4.601 1.00 98.12 283 PHE A N 1
ATOM 2220 C CA . PHE A 1 283 ? -3.413 -4.283 -3.277 1.00 98.12 283 PHE A CA 1
ATOM 2221 C C . PHE A 1 283 ? -4.192 -3.018 -2.900 1.00 98.12 283 PHE A C 1
ATOM 2223 O O . PHE A 1 283 ? -4.971 -3.044 -1.946 1.00 98.12 283 PHE A O 1
ATOM 2230 N N . VAL A 1 284 ? -4.026 -1.926 -3.644 1.00 98.19 284 VAL A N 1
ATOM 2231 C CA . VAL A 1 284 ? -4.534 -0.597 -3.255 1.00 98.19 284 VAL A CA 1
ATOM 2232 C C . VAL A 1 284 ? -6.059 -0.556 -3.172 1.00 98.19 284 VAL A C 1
ATOM 2234 O O . VAL A 1 284 ? -6.614 -0.169 -2.145 1.00 98.19 284 VAL A O 1
ATOM 2237 N N . PHE A 1 285 ? -6.755 -0.990 -4.220 1.00 97.50 285 PHE A N 1
ATOM 2238 C CA . PHE A 1 285 ? -8.215 -0.918 -4.281 1.00 97.50 285 PHE A CA 1
ATOM 2239 C C . PHE A 1 285 ? -8.894 -1.869 -3.301 1.00 97.50 285 PHE A C 1
ATOM 2241 O O . PHE A 1 285 ? -9.874 -1.481 -2.674 1.00 97.50 285 PHE A O 1
ATOM 2248 N N . ASN A 1 286 ? -8.354 -3.072 -3.081 1.00 97.94 286 ASN A N 1
ATOM 2249 C CA . ASN A 1 286 ? -8.855 -3.935 -2.011 1.00 97.94 286 ASN A CA 1
ATOM 2250 C C . ASN A 1 286 ? -8.740 -3.234 -0.640 1.00 97.94 286 ASN A C 1
ATOM 2252 O O . ASN A 1 286 ? -9.685 -3.265 0.142 1.00 97.94 286 ASN A O 1
ATOM 2256 N N . PHE A 1 287 ? -7.645 -2.521 -0.356 1.00 97.06 287 PHE A N 1
ATOM 2257 C CA . PHE A 1 287 ? -7.545 -1.712 0.864 1.00 97.06 287 PHE A CA 1
ATOM 2258 C C . PHE A 1 287 ? -8.592 -0.595 0.929 1.00 97.06 287 PHE A C 1
ATOM 2260 O O . PHE A 1 287 ? -9.242 -0.435 1.964 1.00 97.06 287 PHE A O 1
ATOM 2267 N N . ILE A 1 288 ? -8.785 0.141 -0.170 1.00 96.00 288 ILE A N 1
ATOM 2268 C CA . ILE A 1 288 ? -9.803 1.194 -0.270 1.00 96.00 288 ILE A CA 1
ATOM 2269 C C . ILE A 1 288 ? -11.190 0.608 0.007 1.00 96.00 288 ILE A C 1
ATOM 2271 O O . ILE A 1 288 ? -11.869 1.074 0.913 1.00 96.00 288 ILE A O 1
ATOM 2275 N N . PHE A 1 289 ? -11.589 -0.458 -0.690 1.00 95.69 289 PHE A N 1
ATOM 2276 C CA . PHE A 1 289 ? -12.896 -1.089 -0.500 1.00 95.69 289 PHE A CA 1
ATOM 2277 C C . PHE A 1 289 ? -13.093 -1.610 0.923 1.00 95.69 289 PHE A C 1
ATOM 2279 O O . PHE A 1 289 ? -14.155 -1.393 1.504 1.00 95.69 289 PHE A O 1
ATOM 2286 N N . GLY A 1 290 ? -12.074 -2.247 1.509 1.00 93.81 290 GLY A N 1
ATOM 2287 C CA . GLY A 1 290 ? -12.133 -2.742 2.882 1.00 93.81 290 GLY A CA 1
ATOM 2288 C C . GLY A 1 290 ? -12.363 -1.619 3.893 1.00 93.81 290 GLY A C 1
ATOM 2289 O O . GLY A 1 290 ? -13.294 -1.685 4.695 1.00 93.81 290 GLY A O 1
ATOM 2290 N N . ILE A 1 291 ? -11.555 -0.558 3.836 1.00 91.31 291 ILE A N 1
ATOM 2291 C CA . ILE A 1 291 ? -11.695 0.582 4.750 1.00 91.31 291 ILE A CA 1
ATOM 2292 C C . ILE A 1 291 ? -13.011 1.322 4.496 1.00 91.31 291 ILE A C 1
ATOM 2294 O O . ILE A 1 291 ? -13.766 1.543 5.441 1.00 91.31 291 ILE A O 1
ATOM 2298 N N . SER A 1 292 ? -13.336 1.644 3.242 1.00 91.31 292 SER A N 1
ATOM 2299 C CA . SER A 1 292 ? -14.552 2.380 2.885 1.00 91.31 292 SER A CA 1
ATOM 2300 C C . SER A 1 292 ? -15.829 1.639 3.278 1.00 91.31 292 SER A C 1
ATOM 2302 O O . SER A 1 292 ? -16.756 2.273 3.776 1.00 91.31 292 SER A O 1
ATOM 2304 N N . ALA A 1 293 ? -15.881 0.309 3.132 1.00 89.25 293 ALA A N 1
ATOM 2305 C CA . ALA A 1 293 ? -17.039 -0.485 3.549 1.00 89.25 293 ALA A CA 1
ATOM 2306 C C . ALA A 1 293 ? -17.313 -0.390 5.060 1.00 89.25 293 ALA A C 1
ATOM 2308 O O . ALA A 1 293 ? -18.463 -0.511 5.482 1.00 89.25 293 ALA A O 1
ATOM 2309 N N . LYS A 1 294 ? -16.271 -0.159 5.870 1.00 84.44 294 LYS A N 1
ATOM 2310 C CA . LYS A 1 294 ? -16.383 -0.001 7.324 1.00 84.44 294 LYS A CA 1
ATOM 2311 C C . LYS A 1 294 ? -16.623 1.452 7.737 1.00 84.44 294 LYS A C 1
ATOM 2313 O O . LYS A 1 294 ? -17.419 1.685 8.639 1.00 84.44 294 LYS A O 1
ATOM 2318 N N . THR A 1 295 ? -15.939 2.414 7.121 1.00 83.62 295 THR A N 1
ATOM 2319 C CA . THR A 1 295 ? -15.920 3.804 7.602 1.00 83.62 295 THR A CA 1
ATOM 2320 C C . THR A 1 295 ? -16.971 4.699 6.951 1.00 83.62 295 THR A C 1
ATOM 2322 O O . THR A 1 295 ? -17.525 5.558 7.632 1.00 83.62 295 THR A O 1
ATOM 2325 N N . MET A 1 296 ? -17.297 4.512 5.666 1.00 86.56 296 MET A N 1
ATOM 2326 C CA . MET A 1 296 ? -18.237 5.397 4.957 1.00 86.56 296 MET A CA 1
ATOM 2327 C C . MET A 1 296 ? -19.646 5.414 5.559 1.00 86.56 296 MET A C 1
ATOM 2329 O O . MET A 1 296 ? -20.188 6.511 5.700 1.00 86.56 296 MET A O 1
ATOM 2333 N N . PRO A 1 297 ? -20.235 4.279 5.993 1.00 85.00 297 PRO A N 1
ATOM 2334 C CA . PRO A 1 297 ? -21.540 4.310 6.654 1.00 85.00 297 PRO A CA 1
ATOM 2335 C C . PRO A 1 297 ? -21.548 5.130 7.950 1.00 85.00 297 PRO A C 1
ATOM 2337 O O . PRO A 1 297 ? -22.524 5.813 8.262 1.00 85.00 297 PRO A O 1
ATOM 2340 N N . SER A 1 298 ? -20.440 5.102 8.696 1.00 78.50 298 SER A N 1
ATOM 2341 C CA . SER A 1 298 ? -20.269 5.903 9.909 1.00 78.50 298 SER A CA 1
ATOM 2342 C C . SER A 1 298 ? -20.097 7.388 9.588 1.00 78.50 298 SER A C 1
ATOM 2344 O O . SER A 1 298 ? -20.736 8.209 10.234 1.00 78.50 298 SER A O 1
ATOM 2346 N N . PHE A 1 299 ? -19.295 7.734 8.574 1.00 76.75 299 PHE A N 1
ATOM 2347 C CA . PHE A 1 299 ? -19.060 9.126 8.170 1.00 76.75 299 PHE A CA 1
ATOM 2348 C C . PHE A 1 299 ? -20.287 9.810 7.562 1.00 76.75 299 PHE A C 1
ATOM 2350 O O . PHE A 1 299 ? -20.516 10.985 7.821 1.00 76.75 299 PHE A O 1
ATOM 2357 N N . LEU A 1 300 ? -21.062 9.091 6.748 1.00 83.56 300 LEU A N 1
ATOM 2358 C CA . LEU A 1 300 ? -22.226 9.638 6.039 1.00 83.56 300 LEU A CA 1
ATOM 2359 C C . LEU A 1 300 ? -23.544 9.446 6.798 1.00 83.56 300 LEU A C 1
ATOM 2361 O O . LEU A 1 300 ? -24.606 9.721 6.254 1.00 83.56 300 LEU A O 1
ATOM 2365 N N . ASP A 1 301 ? -23.478 8.908 8.013 1.00 80.56 301 ASP A N 1
ATOM 2366 C CA . ASP A 1 301 ? -24.636 8.509 8.810 1.00 80.56 301 ASP A CA 1
ATOM 2367 C C . ASP A 1 301 ? -25.655 7.623 8.056 1.00 80.56 301 ASP A C 1
ATOM 2369 O O . ASP A 1 301 ? -26.866 7.731 8.215 1.00 80.56 301 ASP A O 1
ATOM 2373 N N . THR A 1 302 ? -25.160 6.704 7.223 1.00 86.31 302 THR A N 1
ATOM 2374 C CA . THR A 1 302 ? -26.005 5.796 6.429 1.00 86.31 302 THR A CA 1
ATOM 2375 C C . THR A 1 302 ? -26.101 4.404 7.066 1.00 86.31 302 THR A C 1
ATOM 2377 O O . THR A 1 302 ? -25.297 4.062 7.945 1.00 86.31 302 THR A O 1
ATOM 2380 N N . PRO A 1 303 ? -27.094 3.581 6.665 1.00 85.44 303 PRO A N 1
ATOM 2381 C CA . PRO A 1 303 ? -27.180 2.195 7.111 1.00 85.44 303 PRO A CA 1
ATOM 2382 C C . PRO A 1 303 ? -25.920 1.387 6.754 1.00 85.44 303 PRO A C 1
ATOM 2384 O O . PRO A 1 303 ? -25.262 1.689 5.753 1.00 85.44 303 PRO A O 1
ATOM 2387 N N . PRO A 1 304 ? -25.600 0.324 7.516 1.00 84.44 304 PRO A N 1
ATOM 2388 C CA . PRO A 1 304 ? -24.497 -0.573 7.193 1.00 84.44 304 PRO A CA 1
ATOM 2389 C C . PRO A 1 304 ? -24.593 -1.137 5.772 1.00 84.44 304 PRO A C 1
ATOM 2391 O O . PRO A 1 304 ? -25.680 -1.337 5.221 1.00 84.44 304 PRO A O 1
ATOM 2394 N N . VAL A 1 305 ? -23.435 -1.438 5.184 1.00 88.12 305 VAL A N 1
ATOM 2395 C CA . VAL A 1 305 ? -23.374 -2.034 3.848 1.00 88.12 305 VAL A CA 1
ATOM 2396 C C . VAL A 1 305 ? -24.106 -3.378 3.803 1.00 88.12 305 VAL A C 1
ATOM 2398 O O . VAL A 1 305 ? -24.046 -4.183 4.732 1.00 88.12 305 VAL A O 1
ATOM 2401 N N . ARG A 1 306 ? -24.768 -3.667 2.678 1.00 91.06 306 ARG A N 1
ATOM 2402 C CA . ARG A 1 306 ? -25.399 -4.974 2.446 1.00 91.06 306 ARG A CA 1
ATOM 2403 C C . ARG A 1 306 ? -24.321 -6.033 2.221 1.00 91.06 306 ARG A C 1
ATOM 2405 O O . ARG A 1 306 ? -23.835 -6.192 1.100 1.00 91.06 306 ARG A O 1
ATOM 2412 N N . GLU A 1 307 ? -23.977 -6.784 3.265 1.00 89.31 307 GLU A N 1
ATOM 2413 C CA . GLU A 1 307 ? -22.866 -7.745 3.233 1.00 89.31 307 GLU A CA 1
ATOM 2414 C C . GLU A 1 307 ? -22.939 -8.744 2.073 1.00 89.31 307 GLU A C 1
ATOM 2416 O O . GLU A 1 307 ? -21.921 -9.045 1.453 1.00 89.31 307 GLU A O 1
ATOM 2421 N N . GLY A 1 308 ? -24.137 -9.235 1.735 1.00 91.88 308 GLY A N 1
ATOM 2422 C CA . GLY A 1 308 ? -24.322 -10.172 0.624 1.00 91.88 308 GLY A CA 1
ATOM 2423 C C . GLY A 1 308 ? -23.919 -9.590 -0.737 1.00 91.88 308 GLY A C 1
ATOM 2424 O O . GLY A 1 308 ? -23.332 -10.297 -1.555 1.00 91.88 308 GLY A O 1
ATOM 2425 N N . LEU A 1 309 ? -24.183 -8.301 -0.974 1.00 92.25 309 LEU A N 1
ATOM 2426 C CA . LEU A 1 309 ? -23.804 -7.624 -2.217 1.00 92.25 309 LEU A CA 1
ATOM 2427 C C . LEU A 1 309 ? -22.298 -7.346 -2.252 1.00 92.25 309 LEU A C 1
ATOM 2429 O O . LEU A 1 309 ? -21.642 -7.652 -3.245 1.00 92.25 309 LEU A O 1
ATOM 2433 N N . ILE A 1 310 ? -21.742 -6.853 -1.143 1.00 93.69 310 ILE A N 1
ATOM 2434 C CA . ILE A 1 310 ? -20.302 -6.592 -1.006 1.00 93.69 310 ILE A CA 1
ATOM 2435 C C . ILE A 1 310 ? -19.485 -7.882 -1.158 1.00 93.69 310 ILE A C 1
ATOM 2437 O O . ILE A 1 310 ? -18.433 -7.884 -1.792 1.00 93.69 310 ILE A O 1
ATOM 2441 N N . ARG A 1 311 ? -19.989 -9.008 -0.645 1.00 94.75 311 ARG A N 1
ATOM 2442 C CA . ARG A 1 311 ? -19.362 -10.322 -0.818 1.00 94.75 311 ARG A CA 1
ATOM 2443 C C . ARG A 1 311 ? -19.354 -10.776 -2.277 1.00 94.75 311 ARG A C 1
ATOM 2445 O O . ARG A 1 311 ? -18.343 -11.299 -2.732 1.00 94.75 311 ARG A O 1
ATOM 2452 N N . LYS A 1 312 ? -20.447 -10.575 -3.021 1.00 95.00 312 LYS A N 1
ATOM 2453 C CA . LYS A 1 312 ? -20.475 -10.868 -4.466 1.00 95.00 312 LYS A CA 1
ATOM 2454 C C . LYS A 1 312 ? -19.473 -9.996 -5.218 1.00 95.00 312 LYS A C 1
ATOM 2456 O O . LYS A 1 312 ? -18.689 -10.528 -5.997 1.00 95.00 312 LYS A O 1
ATOM 2461 N N . PHE A 1 313 ? -19.458 -8.694 -4.926 1.00 95.06 313 PHE A N 1
ATOM 2462 C CA . PHE A 1 313 ? -18.497 -7.755 -5.504 1.00 95.06 313 PHE A CA 1
ATOM 2463 C C . PHE A 1 313 ? -17.050 -8.188 -5.238 1.00 95.06 313 PHE A C 1
ATOM 2465 O O . PHE A 1 313 ? -16.271 -8.274 -6.178 1.00 95.06 313 PHE A O 1
ATOM 2472 N N . PHE A 1 314 ? -16.716 -8.568 -3.998 1.00 95.88 314 PHE A N 1
ATOM 2473 C CA . PHE A 1 314 ? -15.389 -9.077 -3.635 1.00 95.88 314 PHE A CA 1
ATOM 2474 C C . PHE A 1 314 ? -14.913 -10.209 -4.557 1.00 95.88 314 PHE A C 1
ATOM 2476 O O . PHE A 1 314 ? -13.791 -10.159 -5.065 1.00 95.88 314 PHE A O 1
ATOM 2483 N N . TYR A 1 315 ? -15.755 -11.227 -4.773 1.00 95.50 315 TYR A N 1
ATOM 2484 C CA . TYR A 1 315 ? -15.391 -12.373 -5.606 1.00 95.50 315 TYR A CA 1
ATOM 2485 C C . TYR A 1 315 ? -15.305 -12.005 -7.083 1.00 95.50 315 TYR A C 1
ATOM 2487 O O . TYR A 1 315 ? -14.315 -12.351 -7.718 1.00 95.50 315 TYR A O 1
ATOM 2495 N N . ILE A 1 316 ? -16.297 -11.286 -7.618 1.00 95.06 316 ILE A N 1
ATOM 2496 C CA . ILE A 1 316 ? -16.307 -10.857 -9.025 1.00 95.06 316 ILE A CA 1
ATOM 2497 C C . ILE A 1 316 ? -15.056 -10.029 -9.332 1.00 95.06 316 ILE A C 1
ATOM 2499 O O . ILE A 1 316 ? -14.346 -10.321 -10.290 1.00 95.06 316 ILE A O 1
ATOM 2503 N N . TYR A 1 317 ? -14.737 -9.069 -8.466 1.00 95.19 317 TYR A N 1
ATOM 2504 C CA . TYR A 1 317 ? -13.585 -8.189 -8.611 1.00 95.19 317 TYR A CA 1
ATOM 2505 C C . TYR A 1 317 ? -12.252 -8.953 -8.595 1.00 95.19 317 TYR A C 1
ATOM 2507 O O . TYR A 1 317 ? -11.428 -8.795 -9.494 1.00 95.19 317 TYR A O 1
ATOM 2515 N N . ASN A 1 318 ? -12.037 -9.826 -7.602 1.00 95.38 318 ASN A N 1
ATOM 2516 C CA . ASN A 1 318 ? -10.774 -10.562 -7.483 1.00 95.38 318 ASN A CA 1
ATOM 2517 C C . ASN A 1 318 ? -10.629 -11.669 -8.545 1.00 95.38 318 ASN A C 1
ATOM 2519 O O . ASN A 1 318 ? -9.517 -11.910 -9.013 1.00 95.38 318 ASN A O 1
ATOM 2523 N N . ILE A 1 319 ? -11.723 -12.316 -8.965 1.00 93.88 319 ILE A N 1
ATOM 2524 C CA . ILE A 1 319 ? -11.713 -13.265 -10.093 1.00 93.88 319 ILE A CA 1
ATOM 2525 C C . ILE A 1 319 ? -11.423 -12.527 -11.399 1.00 93.88 319 ILE A C 1
ATOM 2527 O O . ILE A 1 319 ? -10.606 -12.998 -12.190 1.00 93.88 319 ILE A O 1
ATOM 2531 N N . GLY A 1 320 ? -12.033 -11.354 -11.595 1.00 91.31 320 GLY A N 1
ATOM 2532 C CA . GLY A 1 320 ? -11.706 -10.458 -12.696 1.00 91.31 320 GLY A CA 1
ATOM 2533 C C . GLY A 1 320 ? -10.211 -10.159 -12.711 1.00 91.31 320 GLY A C 1
ATOM 2534 O O . GLY A 1 320 ? -9.536 -10.437 -13.693 1.00 91.31 320 GLY A O 1
ATOM 2535 N N . LEU A 1 321 ? -9.635 -9.695 -11.603 1.00 91.31 321 LEU A N 1
ATOM 2536 C CA . LEU A 1 321 ? -8.199 -9.406 -11.552 1.00 91.31 321 LEU A CA 1
ATOM 2537 C C . LEU A 1 321 ? -7.327 -10.612 -11.948 1.00 91.31 321 LEU A C 1
ATOM 2539 O O . LEU A 1 321 ? -6.373 -10.454 -12.710 1.00 91.31 321 LEU A O 1
ATOM 2543 N N . ILE A 1 322 ? -7.666 -11.820 -11.485 1.00 90.56 322 ILE A N 1
ATOM 2544 C CA . ILE A 1 322 ? -6.969 -13.050 -11.895 1.00 90.56 322 ILE A CA 1
ATOM 2545 C C . ILE A 1 322 ? -7.073 -13.251 -13.412 1.00 90.56 322 ILE A C 1
ATOM 2547 O O . ILE A 1 322 ? -6.056 -13.488 -14.064 1.00 90.56 322 ILE A O 1
ATOM 2551 N N . GLY A 1 323 ? -8.272 -13.114 -13.986 1.00 87.31 323 GLY A N 1
ATOM 2552 C CA . GLY A 1 323 ? -8.492 -13.214 -15.432 1.00 87.31 323 GLY A CA 1
ATOM 2553 C C . GLY A 1 323 ? -7.646 -12.221 -16.233 1.00 87.31 323 GLY A C 1
ATOM 2554 O O . GLY A 1 323 ? -7.062 -12.589 -17.253 1.00 87.31 323 GLY A O 1
ATOM 2555 N N . TYR A 1 324 ? -7.490 -10.993 -15.731 1.00 84.88 324 TYR A N 1
ATOM 2556 C CA . TYR A 1 324 ? -6.734 -9.932 -16.394 1.00 84.88 324 TYR A CA 1
ATOM 2557 C C . TYR A 1 324 ? -5.253 -10.296 -16.446 1.00 84.88 324 TYR A C 1
ATOM 2559 O O . TYR A 1 324 ? -4.605 -10.200 -17.488 1.00 84.88 324 TYR A O 1
ATOM 2567 N N . VAL A 1 325 ? -4.727 -10.786 -15.325 1.00 82.12 325 VAL A N 1
ATOM 2568 C CA . VAL A 1 325 ? -3.329 -11.206 -15.203 1.00 82.12 325 VAL A CA 1
ATOM 2569 C C . VAL A 1 325 ? -3.053 -12.415 -16.089 1.00 82.12 325 VAL A C 1
ATOM 2571 O O . VAL A 1 325 ? -2.072 -12.415 -16.828 1.00 82.12 325 VAL A O 1
ATOM 2574 N N . VAL A 1 326 ? -3.937 -13.418 -16.084 1.00 84.25 326 VAL A N 1
ATOM 2575 C CA . VAL A 1 326 ? -3.826 -14.584 -16.974 1.00 84.25 326 VAL A CA 1
ATOM 2576 C C . VAL A 1 326 ? -3.851 -14.154 -18.439 1.00 84.25 326 VAL A C 1
ATOM 2578 O O . VAL A 1 326 ? -3.024 -14.622 -19.221 1.00 84.25 326 VAL A O 1
ATOM 2581 N N . SER A 1 327 ? -4.737 -13.232 -18.821 1.00 82.44 327 SER A N 1
ATOM 2582 C CA . SER A 1 327 ? -4.777 -12.684 -20.179 1.00 82.44 327 SER A CA 1
ATOM 2583 C C . SER A 1 327 ? -3.462 -12.004 -20.558 1.00 82.44 327 SER A C 1
ATOM 2585 O O . SER A 1 327 ? -2.904 -12.294 -21.616 1.00 82.44 327 SER A O 1
ATOM 2587 N N . ALA A 1 328 ? -2.919 -11.160 -19.677 1.00 77.94 328 ALA A N 1
ATOM 2588 C CA . ALA A 1 328 ? -1.669 -10.455 -19.934 1.00 77.94 328 ALA A CA 1
ATOM 2589 C C . ALA A 1 328 ? -0.463 -11.405 -20.049 1.00 77.94 328 ALA A C 1
ATOM 2591 O O . ALA A 1 328 ? 0.416 -11.183 -20.882 1.00 77.94 328 ALA A O 1
ATOM 2592 N N . LEU A 1 329 ? -0.432 -12.483 -19.257 1.00 75.19 329 LEU A N 1
ATOM 2593 C CA . LEU A 1 329 ? 0.621 -13.503 -19.308 1.00 75.19 329 LEU A CA 1
ATOM 2594 C C . LEU A 1 329 ? 0.525 -14.392 -20.555 1.00 75.19 329 LEU A C 1
ATOM 2596 O O . LEU A 1 329 ? 1.546 -14.737 -21.144 1.00 75.19 329 LEU A O 1
ATOM 2600 N N . THR A 1 330 ? -0.690 -14.750 -20.972 1.00 77.00 330 THR A N 1
ATOM 2601 C CA . THR A 1 330 ? -0.936 -15.662 -22.106 1.00 77.00 330 THR A CA 1
ATOM 2602 C C . THR A 1 330 ? -1.074 -14.947 -23.451 1.00 77.00 330 THR A C 1
ATOM 2604 O O . THR A 1 330 ? -1.093 -15.600 -24.491 1.00 77.00 330 THR A O 1
ATOM 2607 N N . ARG A 1 331 ? -1.170 -13.610 -23.448 1.00 70.81 331 ARG A N 1
ATOM 2608 C CA . ARG A 1 331 ? -1.479 -12.763 -24.614 1.00 70.81 331 ARG A CA 1
ATOM 2609 C C . ARG A 1 331 ? -2.813 -13.102 -25.298 1.00 70.81 331 ARG A C 1
ATOM 2611 O O . ARG A 1 331 ? -3.019 -12.761 -26.462 1.00 70.81 331 ARG A O 1
ATOM 2618 N N . ILE A 1 332 ? -3.745 -13.742 -24.589 1.00 65.25 332 ILE A N 1
ATOM 2619 C CA . ILE A 1 332 ? -5.061 -14.096 -25.134 1.00 65.25 332 ILE A CA 1
ATOM 2620 C C . ILE A 1 332 ? -5.987 -12.874 -25.049 1.00 65.25 332 ILE A C 1
ATOM 2622 O O . ILE A 1 332 ? -6.547 -12.571 -23.990 1.00 65.25 332 ILE A O 1
ATOM 2626 N N . GLN A 1 333 ? -6.175 -12.187 -26.181 1.00 57.47 333 GLN A N 1
ATOM 2627 C CA . GLN A 1 333 ? -6.982 -10.959 -26.285 1.00 57.47 333 GLN A CA 1
ATOM 2628 C C . GLN A 1 333 ? -8.472 -11.168 -25.951 1.00 57.47 333 GLN A C 1
ATOM 2630 O O . GLN A 1 333 ? -9.119 -10.258 -25.440 1.00 57.47 333 GLN A O 1
ATOM 2635 N N . GLY A 1 334 ? -9.019 -12.368 -26.174 1.00 56.00 334 GLY A N 1
ATOM 2636 C CA . GLY A 1 334 ? -10.415 -12.679 -25.832 1.00 56.00 334 GLY A CA 1
ATOM 2637 C C . GLY A 1 334 ? -10.697 -12.632 -24.325 1.00 56.00 334 GLY A C 1
ATOM 2638 O O . GLY A 1 334 ? -11.753 -12.168 -23.907 1.00 56.00 334 GLY A O 1
ATOM 2639 N N . ILE A 1 335 ? -9.723 -13.031 -23.499 1.00 59.88 335 ILE A N 1
ATOM 2640 C CA . ILE A 1 335 ? -9.831 -12.944 -22.035 1.00 59.88 335 ILE A CA 1
ATOM 2641 C C . ILE A 1 335 ? -9.720 -11.476 -21.597 1.00 59.88 335 ILE A C 1
ATOM 2643 O O . ILE A 1 335 ? -10.439 -11.055 -20.697 1.00 59.88 335 ILE A O 1
ATOM 2647 N N . TYR A 1 336 ? -8.899 -10.666 -22.273 1.00 54.28 336 TYR A N 1
ATOM 2648 C CA . TYR A 1 336 ? -8.693 -9.248 -21.959 1.00 54.28 336 TYR A CA 1
ATOM 2649 C C . TYR A 1 336 ? -9.997 -8.438 -22.005 1.00 54.28 336 TYR A C 1
ATOM 2651 O O . TYR A 1 336 ? -10.319 -7.743 -21.044 1.00 54.28 336 TYR A O 1
ATOM 2659 N N . PHE A 1 337 ? -10.783 -8.580 -23.079 1.00 51.22 337 PHE A N 1
ATOM 2660 C CA . PHE A 1 337 ? -12.048 -7.852 -23.253 1.00 51.22 337 PHE A CA 1
ATOM 2661 C C . PHE A 1 337 ? -13.106 -8.235 -22.218 1.00 51.22 337 PHE A C 1
ATOM 2663 O O . PHE A 1 337 ? -13.711 -7.359 -21.603 1.00 51.22 337 PHE A O 1
ATOM 2670 N N . VAL A 1 338 ? -13.300 -9.537 -21.993 1.00 59.25 338 VAL A N 1
ATOM 2671 C CA . VAL A 1 338 ? -14.254 -10.033 -20.988 1.00 59.25 338 VAL A CA 1
ATOM 2672 C C . VAL A 1 338 ? -13.859 -9.552 -19.597 1.00 59.25 338 VAL A C 1
ATOM 2674 O O . VAL A 1 338 ? -14.717 -9.229 -18.785 1.00 59.25 338 VAL A O 1
ATOM 2677 N N . THR A 1 339 ? -12.559 -9.465 -19.328 1.00 58.78 339 THR A N 1
ATOM 2678 C CA . THR A 1 339 ? -12.084 -9.103 -18.000 1.00 58.78 339 THR A CA 1
ATOM 2679 C C . THR A 1 339 ? -12.098 -7.604 -17.737 1.00 58.78 339 THR A C 1
ATOM 2681 O O . THR A 1 339 ? -12.444 -7.195 -16.631 1.00 58.78 339 THR A O 1
ATOM 2684 N N . LEU A 1 340 ? -11.784 -6.778 -18.740 1.00 57.38 340 LEU A N 1
ATOM 2685 C CA . LEU A 1 340 ? -11.974 -5.333 -18.641 1.00 57.38 340 LEU A CA 1
ATOM 2686 C C . LEU A 1 340 ? -13.431 -5.010 -18.315 1.00 57.38 340 LEU A C 1
ATOM 2688 O O . LEU A 1 340 ? -13.654 -4.326 -17.331 1.00 57.38 340 LEU A O 1
ATOM 2692 N N . LEU A 1 341 ? -14.398 -5.614 -19.017 1.00 55.16 341 LEU A N 1
ATOM 2693 C CA . LEU A 1 341 ? -15.837 -5.434 -18.759 1.00 55.16 341 LEU A CA 1
ATOM 2694 C C . LEU A 1 341 ? -16.296 -5.832 -17.344 1.00 55.16 341 LEU A C 1
ATOM 2696 O O . LEU A 1 341 ? -17.381 -5.442 -16.926 1.00 55.16 341 LEU A O 1
ATOM 2700 N N . ILE A 1 342 ? -15.519 -6.648 -16.627 1.00 55.69 342 ILE A N 1
ATOM 2701 C CA . ILE A 1 342 ? -15.833 -7.089 -15.260 1.00 55.69 342 ILE A CA 1
ATOM 2702 C C . ILE A 1 342 ? -15.212 -6.154 -14.208 1.00 55.69 342 ILE A C 1
ATOM 2704 O O . ILE A 1 342 ? -15.711 -6.081 -13.084 1.00 55.69 342 ILE A O 1
ATOM 2708 N N . ILE A 1 343 ? -14.110 -5.476 -14.547 1.00 49.59 343 ILE A N 1
ATOM 2709 C CA . ILE A 1 343 ? -13.337 -4.628 -13.625 1.00 49.59 343 ILE A CA 1
ATOM 2710 C C . ILE A 1 343 ? -13.639 -3.129 -13.825 1.00 49.59 343 ILE A C 1
ATOM 2712 O O . ILE A 1 343 ? -13.531 -2.377 -12.856 1.00 49.59 343 ILE A O 1
ATOM 2716 N N . SER A 1 344 ? -13.997 -2.695 -15.042 1.00 39.53 344 SER A N 1
ATOM 2717 C CA . SER A 1 344 ? -14.479 -1.339 -15.368 1.00 39.53 344 SER A CA 1
ATOM 2718 C C . SER A 1 344 ? -15.969 -1.201 -15.103 1.00 39.53 344 SER A C 1
ATOM 2720 O O . SER A 1 344 ? -16.366 -0.161 -14.536 1.00 39.53 344 SER A O 1
#

Foldseek 3Di:
DDQPDDQFQAPLNLCVVQVLLVVLCVVLLNPQAAPRGRDRGGQNLSCVLSVHDSVVSSVSSVVSSVVPPPDRPPPPDPPLSHDPCLLVCLQVQLVVLCVPLAPVLVVVLVVCCVVVNPVPVCALLSVVLRVLSNQCRHLVSNCLSVCQVCLCVNQSHHFPPSVLSNQLSVLQVVLSVLSVPVSVVDPALQDDSQLSSLVSQLSSLVSSLVRSVVSNVVGPDDDDLLVLLQNQQSVLSNVLSVLSNVQSVCRNVVVDDDPPSSCRSHRDPLSVVLSVCSRCLRHVVSNVLSVCQSNVCSVVVHDHDPSVVSVVLSVLSVVLNVLCSVCSVVVPVVSNVVSVVSND

Sequence (344 aa):
MGKRIDRNMTVKEVLDQYPETAKVFQKYNLLIVGKSCGPHEPMAFFTKAHGVEYEQFAQELEAAISEKPGKIEAIEIDPSLIGDTIYQKFVKTALIISVTTGCLYGAIKLFEAGMGGSFDVLSKRAIQMHGSSQLVGWVGLYIMGFFYFILPRLKGTTLVRRKWANLSYYLVLAGLIIRALFYYVEESNTPLYPLIAGVLDTGAAAIFLVVCLRTLKQSTEPKGIQDNFLLAGMVWFLISGIVYSILNLQLYLGQFPSDNPLIAGSVLPYLFSAWVHLFLMGFVFNFIFGISAKTMPSFLDTPPVREGLIRKFFYIYNIGLIGYVVSALTRIQGIYFVTLLIIS

Secondary structure (DSSP, 8-state):
---S--SSSBHHHHHHH-GGGHHHHHHTT----STT---SSBHHHHHHHTT--HHHHHHHHHHHHHT--SS-------TTTS---HHHHHHHHHHHHIIIIIIIHHHHHHHHHHTT--GGGS-HHHHHHHHHIIIIIIIIHHHHHHHHHHHHHHTT---S-HHHHHHHHHHHHHHHHHHHHHHHH---SS-SHHHHHHHHHHHHHHHHHHHHHHHHHT--SPPPHHHHHHHHHHHHHHHHHHHHHHHHHHHHTT-S----TTTTTS--HHHHHHHHHIIIIIIIIHHHHHHHHHHHHHHTTPPPP-HHHHHHHHHHHHHHHHHHHHHHHHT-HHHHHHHHHHH-

Radius of gyration: 24.17 Å; chains: 1; bounding box: 56×39×77 Å